Protein AF-A0A972E639-F1 (afdb_monomer_lite)

Sequence (214 aa):
MKKIPILFVFLILVLAALMLASSFRLNFTDAYLAYVPSSKTLQIAAHGKVLSYGTGWIVQQVQPYLYHMRLSTWQGFFWKINTSQKKVFKTTNGQFGTNVGHDTQMNVTLEVIGGSNNVPPTRFLIRFHDAYLIYVIESQSIQIAAQSTVLSYANDWNKAQIYPYLFHIRLATWQGFYWQVNTSRKELVEIRNGTFGAIAGGTHSTLPISVTTQ

pLDDT: mean 92.87, std 12.51, range [48.69, 98.75]

Radius of gyration: 21.52 Å; chains: 1; bounding box: 48×58×59 Å

Secondary structure (DSSP, 8-state):
-----HHHHHHHHHHHTT---SEEEEE-SSEEEEEETTTTEEEEEETTEEEE--TTEEEEEEETTEEEEEETT--SEEEEEETTTTEEEEEES--TTSS-SEEEE-S-EEEEES--SSS--SEEEEEESS-EEEEETTTTEEEEEETTEEEE--TTEEEEEEETTEEEEEETT--SEEEEEETTTTEEEEEESSPTTSS--SEEEE-S-EEEE-

Structure (mmCIF, N/CA/C/O backbone):
data_AF-A0A972E639-F1
#
_entry.id   AF-A0A972E639-F1
#
loop_
_atom_site.group_PDB
_atom_site.id
_atom_site.type_symbol
_atom_site.label_atom_id
_atom_site.label_alt_id
_atom_site.label_comp_id
_atom_site.label_asym_id
_atom_site.label_entity_id
_atom_site.label_seq_id
_atom_site.pdbx_PDB_ins_code
_atom_site.Cartn_x
_atom_site.Cartn_y
_atom_site.Cartn_z
_atom_site.occupancy
_atom_site.B_iso_or_equiv
_atom_site.auth_seq_id
_atom_site.auth_comp_id
_atom_site.auth_asym_id
_atom_site.auth_atom_id
_atom_site.pdbx_PDB_model_num
ATOM 1 N N . MET A 1 1 ? 26.964 -44.452 -33.055 1.00 49.47 1 MET A N 1
ATOM 2 C CA . MET A 1 1 ? 26.945 -43.362 -32.050 1.00 49.47 1 MET A CA 1
ATOM 3 C C . MET A 1 1 ? 26.226 -42.154 -32.647 1.00 49.47 1 MET A C 1
ATOM 5 O O . MET A 1 1 ? 26.726 -41.590 -33.611 1.00 49.47 1 MET A O 1
ATOM 9 N N . LYS A 1 2 ? 25.019 -41.810 -32.165 1.00 50.16 2 LYS A N 1
ATOM 10 C CA . LYS A 1 2 ? 24.231 -40.670 -32.675 1.00 50.16 2 LYS A CA 1
ATOM 11 C C . LYS A 1 2 ? 24.822 -39.363 -32.131 1.00 50.16 2 LYS A C 1
ATOM 13 O O . LYS A 1 2 ? 24.754 -39.119 -30.932 1.00 50.16 2 LYS A O 1
ATOM 18 N N . LYS A 1 3 ? 25.413 -38.542 -33.004 1.00 51.66 3 LYS A N 1
ATOM 19 C CA . LYS A 1 3 ? 25.828 -37.172 -32.675 1.00 51.66 3 LYS A CA 1
ATOM 20 C C . LYS A 1 3 ? 24.559 -36.340 -32.484 1.00 51.66 3 LYS A C 1
ATOM 22 O O . LYS A 1 3 ? 23.869 -36.062 -33.459 1.00 51.66 3 LYS A O 1
ATOM 27 N N . ILE A 1 4 ? 24.228 -35.980 -31.246 1.00 56.50 4 ILE A N 1
ATOM 28 C CA . ILE A 1 4 ? 23.241 -34.924 -30.997 1.00 56.50 4 ILE A CA 1
ATOM 29 C C . ILE A 1 4 ? 23.857 -33.640 -31.573 1.00 56.50 4 ILE A C 1
ATOM 31 O O . ILE A 1 4 ? 24.977 -33.299 -31.185 1.00 56.50 4 ILE A O 1
ATOM 35 N N . PRO A 1 5 ? 23.215 -32.961 -32.539 1.00 62.12 5 PRO A N 1
ATOM 36 C CA . PRO A 1 5 ? 23.787 -31.760 -33.120 1.00 62.12 5 PRO A CA 1
ATOM 37 C C . PRO A 1 5 ? 23.882 -30.691 -32.029 1.00 62.12 5 PRO A C 1
ATOM 39 O O . PRO A 1 5 ? 22.888 -30.359 -31.389 1.00 62.12 5 PRO A O 1
ATOM 42 N N . ILE A 1 6 ? 25.087 -30.155 -31.829 1.00 60.50 6 ILE A N 1
ATOM 43 C CA . ILE A 1 6 ? 25.428 -29.089 -30.865 1.00 60.50 6 ILE A CA 1
ATOM 44 C C . ILE A 1 6 ? 24.442 -27.904 -30.946 1.00 60.50 6 ILE A C 1
ATOM 46 O O . ILE A 1 6 ? 24.138 -27.274 -29.936 1.00 60.50 6 ILE A O 1
ATOM 50 N N . LEU A 1 7 ? 23.858 -27.673 -32.126 1.00 56.28 7 LEU A N 1
ATOM 51 C CA . LEU A 1 7 ? 22.819 -26.674 -32.379 1.00 56.28 7 LEU A CA 1
ATOM 52 C C . LEU A 1 7 ? 21.548 -26.871 -31.526 1.00 56.28 7 LEU A C 1
ATOM 54 O O . LEU A 1 7 ? 20.944 -25.898 -31.088 1.00 56.28 7 LEU A O 1
ATOM 58 N N . PHE A 1 8 ? 21.156 -28.118 -31.254 1.00 56.72 8 PHE A N 1
ATOM 59 C CA . PHE A 1 8 ? 19.943 -28.442 -30.497 1.00 56.72 8 PHE A CA 1
ATOM 60 C C . PHE A 1 8 ? 20.115 -28.156 -28.998 1.00 56.72 8 PHE A C 1
ATOM 62 O O . PHE A 1 8 ? 19.196 -27.675 -28.344 1.00 56.72 8 PHE A O 1
ATOM 69 N N . VAL A 1 9 ? 21.320 -28.379 -28.461 1.00 58.03 9 VAL A N 1
ATOM 70 C CA . VAL A 1 9 ? 21.655 -28.067 -27.061 1.00 58.03 9 VAL A CA 1
ATOM 71 C C . VAL A 1 9 ? 21.741 -26.552 -26.847 1.00 58.03 9 VAL A C 1
ATOM 73 O O . VAL A 1 9 ? 21.246 -26.052 -25.840 1.00 58.03 9 VAL A O 1
ATOM 76 N N . PHE A 1 10 ? 22.290 -25.809 -27.816 1.00 56.91 10 PHE A N 1
ATOM 77 C CA . PHE A 1 10 ? 22.328 -24.343 -27.772 1.00 56.91 10 PHE A CA 1
ATOM 78 C C . PHE A 1 10 ? 20.923 -23.728 -27.837 1.00 56.91 10 PHE A C 1
ATOM 80 O O . PHE A 1 10 ? 20.615 -22.824 -27.067 1.00 56.91 10 PHE A O 1
ATOM 87 N N . LEU A 1 11 ? 20.043 -24.257 -28.694 1.00 53.53 11 LEU A N 1
ATOM 88 C CA . LEU A 1 11 ? 18.655 -23.803 -28.797 1.00 53.53 11 LEU A CA 1
ATOM 89 C C . LEU A 1 11 ? 17.866 -24.060 -27.502 1.00 53.53 11 LEU A C 1
ATOM 91 O O . LEU A 1 11 ? 17.102 -23.198 -27.084 1.00 53.53 11 LEU A O 1
ATOM 95 N N . ILE A 1 12 ? 18.087 -25.198 -26.832 1.00 56.03 12 ILE A N 1
ATOM 96 C CA . ILE A 1 12 ? 17.454 -25.513 -25.539 1.00 56.03 12 ILE A CA 1
ATOM 97 C C . ILE A 1 12 ? 18.004 -24.629 -24.410 1.00 56.03 12 ILE A C 1
ATOM 99 O O . ILE A 1 12 ? 17.226 -24.181 -23.576 1.00 56.03 12 ILE A O 1
ATOM 103 N N . LEU A 1 13 ? 19.306 -24.319 -24.388 1.00 51.19 13 LEU A N 1
ATOM 104 C CA . LEU A 1 13 ? 19.894 -23.367 -23.431 1.00 51.19 13 LEU A CA 1
ATOM 105 C C . LEU A 1 13 ? 19.370 -21.940 -23.640 1.00 51.19 13 LEU A C 1
ATOM 107 O O . LEU A 1 13 ? 19.094 -21.246 -22.665 1.00 51.19 13 LEU A O 1
ATOM 111 N N . VAL A 1 14 ? 19.170 -21.526 -24.893 1.00 52.53 14 VAL A N 1
ATOM 112 C CA . VAL A 1 14 ? 18.531 -20.247 -25.233 1.00 52.53 14 VAL A CA 1
ATOM 113 C C . VAL A 1 14 ? 17.052 -20.256 -24.834 1.00 52.53 14 VAL A C 1
ATOM 115 O O . VAL A 1 14 ? 16.608 -19.300 -24.211 1.00 52.53 14 VAL A O 1
ATOM 118 N N . LEU A 1 15 ? 16.303 -21.336 -25.094 1.00 48.69 15 LEU A N 1
ATOM 119 C CA . LEU A 1 15 ? 14.902 -21.466 -24.665 1.00 48.69 15 LEU A CA 1
ATOM 120 C C . LEU A 1 15 ? 14.750 -21.502 -23.137 1.00 48.69 15 LEU A C 1
ATOM 122 O O . LEU A 1 15 ? 13.835 -20.884 -22.603 1.00 48.69 15 LEU A O 1
ATOM 126 N N . ALA A 1 16 ? 15.643 -22.189 -22.423 1.00 49.97 16 ALA A N 1
ATOM 127 C CA . ALA A 1 16 ? 15.648 -22.237 -20.961 1.00 49.97 16 ALA A CA 1
ATOM 128 C C . ALA A 1 16 ? 16.042 -20.882 -20.345 1.00 49.97 16 ALA A C 1
ATOM 130 O O . ALA A 1 16 ? 15.514 -20.506 -19.301 1.00 49.97 16 ALA A O 1
ATOM 131 N N . ALA A 1 17 ? 16.904 -20.113 -21.021 1.00 49.81 17 ALA A N 1
ATOM 132 C CA . ALA A 1 17 ? 17.205 -18.722 -20.676 1.00 49.81 17 ALA A CA 1
ATOM 133 C C . ALA A 1 17 ? 16.063 -17.740 -21.024 1.00 49.81 17 ALA A C 1
ATOM 135 O O . ALA A 1 17 ? 16.090 -16.591 -20.587 1.00 49.81 17 ALA A O 1
ATOM 136 N N . LEU A 1 18 ? 15.057 -18.189 -21.783 1.00 50.78 18 LEU A N 1
ATOM 137 C CA . LEU A 1 18 ? 13.880 -17.430 -22.223 1.00 50.78 18 LEU A CA 1
ATOM 138 C C . LEU A 1 18 ? 12.608 -17.760 -21.428 1.00 50.78 18 LEU A C 1
ATOM 140 O O . LEU A 1 18 ? 11.513 -17.382 -21.844 1.00 50.78 18 LEU A O 1
ATOM 144 N N . MET A 1 19 ? 12.731 -18.409 -20.267 1.00 58.62 19 MET A N 1
ATOM 145 C CA . MET A 1 19 ? 11.667 -18.406 -19.259 1.00 58.62 19 MET A CA 1
ATOM 146 C C . MET A 1 19 ? 11.504 -16.968 -18.743 1.00 58.62 19 MET A C 1
ATOM 148 O O . MET A 1 19 ? 12.141 -16.552 -17.774 1.00 58.62 19 MET A O 1
ATOM 152 N N . LEU A 1 20 ? 10.701 -16.173 -19.450 1.00 72.81 20 LEU A N 1
ATOM 153 C CA . LEU A 1 20 ? 10.302 -14.847 -19.003 1.00 72.81 20 LEU A CA 1
ATOM 154 C C . LEU A 1 20 ? 9.477 -15.008 -17.729 1.00 72.81 20 LEU A C 1
ATOM 156 O O . LEU A 1 20 ? 8.595 -15.862 -17.662 1.00 72.81 20 LEU A O 1
ATOM 160 N N . ALA A 1 21 ? 9.775 -14.188 -16.723 1.00 85.50 21 ALA A N 1
ATOM 161 C CA . ALA A 1 21 ? 8.971 -14.148 -15.513 1.00 85.50 21 ALA A CA 1
ATOM 162 C C . ALA A 1 21 ? 7.501 -13.889 -15.884 1.00 85.50 21 ALA A C 1
ATOM 164 O O . ALA A 1 21 ? 7.208 -13.059 -16.745 1.00 85.50 21 ALA A O 1
ATOM 165 N N . SER A 1 22 ? 6.581 -14.581 -15.222 1.00 93.38 22 SER A N 1
ATOM 166 C CA . SER A 1 22 ? 5.138 -14.338 -15.335 1.00 93.38 22 SER A CA 1
ATOM 167 C C . SER A 1 22 ? 4.710 -13.143 -14.474 1.00 93.38 22 SER A C 1
ATOM 169 O O . SER A 1 22 ? 3.740 -12.438 -14.766 1.00 93.38 22 SER A O 1
ATOM 171 N N . SER A 1 23 ? 5.470 -12.884 -13.408 1.00 96.69 23 SER A N 1
ATOM 172 C CA . SER A 1 23 ? 5.291 -11.749 -12.512 1.00 96.69 23 SER A CA 1
ATOM 173 C C . SER A 1 23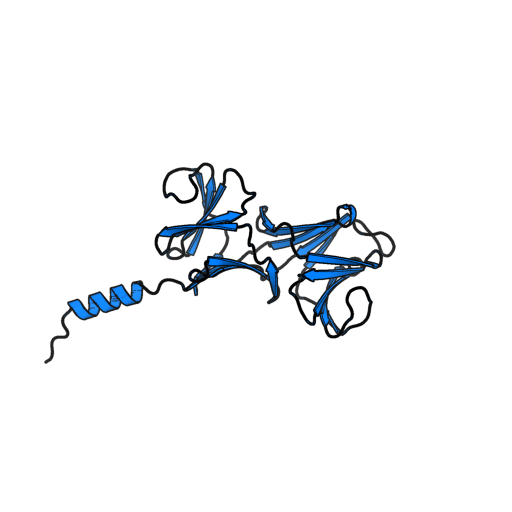 ? 6.590 -11.390 -11.790 1.00 96.69 23 SER A C 1
ATOM 175 O O . SER A 1 23 ? 7.541 -12.174 -11.727 1.00 96.69 23 SER A O 1
ATOM 177 N N . PHE A 1 24 ? 6.623 -10.201 -11.193 1.00 97.88 24 PHE A N 1
ATOM 178 C CA . PHE A 1 24 ? 7.644 -9.839 -10.215 1.00 97.88 24 PHE A CA 1
ATOM 179 C C . PHE A 1 24 ? 7.023 -9.223 -8.963 1.00 97.88 24 PHE A C 1
ATOM 181 O O . PHE A 1 24 ? 5.962 -8.597 -9.022 1.00 97.88 24 PHE A O 1
ATOM 188 N N . ARG A 1 25 ? 7.705 -9.371 -7.823 1.00 98.19 25 ARG A N 1
ATOM 189 C CA . ARG A 1 25 ? 7.345 -8.734 -6.552 1.00 98.19 25 ARG A CA 1
ATOM 190 C C . ARG A 1 25 ? 8.467 -7.844 -6.048 1.00 98.19 25 ARG A C 1
ATOM 192 O O . ARG A 1 25 ? 9.629 -8.245 -6.079 1.00 98.19 25 ARG A O 1
ATOM 199 N N . LEU A 1 26 ? 8.085 -6.678 -5.544 1.00 98.50 26 LEU A N 1
ATOM 200 C CA . LEU A 1 26 ? 8.916 -5.764 -4.773 1.00 98.50 26 LEU A CA 1
ATOM 201 C C . LEU A 1 26 ? 8.572 -5.973 -3.298 1.00 98.50 26 LEU A C 1
ATOM 203 O O . LEU A 1 26 ? 7.466 -5.636 -2.877 1.00 98.50 26 LEU A O 1
ATOM 207 N N . ASN A 1 27 ? 9.487 -6.569 -2.539 1.00 98.12 27 ASN A N 1
ATOM 208 C CA . ASN A 1 27 ? 9.275 -6.872 -1.125 1.00 98.12 27 ASN A CA 1
ATOM 209 C C . ASN A 1 27 ? 9.753 -5.695 -0.271 1.00 98.12 27 ASN A C 1
ATOM 211 O O . ASN A 1 27 ? 10.936 -5.347 -0.302 1.00 98.12 27 ASN A O 1
ATOM 215 N N . PHE A 1 28 ? 8.836 -5.082 0.475 1.00 97.50 28 PHE A N 1
ATOM 216 C CA . PHE A 1 28 ? 9.118 -3.900 1.281 1.00 97.50 28 PHE A CA 1
ATOM 217 C C . PHE A 1 28 ? 9.478 -4.300 2.711 1.00 97.50 28 PHE A C 1
ATOM 219 O O . PHE A 1 28 ? 8.763 -5.075 3.342 1.00 97.50 28 PHE A O 1
ATOM 226 N N . THR A 1 29 ? 10.565 -3.739 3.237 1.00 93.06 29 THR A N 1
ATOM 227 C CA . THR A 1 29 ? 10.985 -3.958 4.632 1.00 93.06 29 THR A CA 1
ATOM 228 C C . THR A 1 29 ? 10.375 -2.940 5.594 1.00 93.06 29 THR A C 1
ATOM 230 O O . THR A 1 29 ? 10.221 -3.232 6.777 1.00 93.06 29 THR A O 1
ATOM 233 N N . ASP A 1 30 ? 9.989 -1.768 5.083 1.00 91.44 30 ASP A N 1
ATOM 234 C CA . ASP A 1 30 ? 9.223 -0.754 5.804 1.00 91.44 30 ASP A CA 1
ATOM 235 C C . ASP A 1 30 ? 8.038 -0.303 4.948 1.00 91.44 30 ASP A C 1
ATOM 237 O O . ASP A 1 30 ? 8.182 0.520 4.037 1.00 91.44 30 ASP A O 1
ATOM 241 N N . ALA A 1 31 ? 6.867 -0.868 5.237 1.00 98.00 31 ALA A N 1
ATOM 242 C CA . ALA A 1 31 ? 5.603 -0.471 4.642 1.00 98.00 31 ALA A CA 1
ATOM 243 C C . ALA A 1 31 ? 4.534 -0.312 5.716 1.00 98.00 31 ALA A C 1
ATOM 245 O O . ALA A 1 31 ? 4.458 -1.083 6.678 1.00 98.00 31 ALA A O 1
ATOM 246 N N . TYR A 1 32 ? 3.669 0.674 5.531 1.00 98.56 32 TYR A N 1
ATOM 247 C CA . TYR A 1 32 ? 2.613 0.962 6.482 1.00 98.56 32 TYR A CA 1
ATOM 248 C C . TYR A 1 32 ? 1.366 1.529 5.818 1.00 98.56 32 TYR A C 1
ATOM 250 O O . TYR A 1 32 ? 1.420 2.195 4.782 1.00 98.56 32 TYR A O 1
ATOM 258 N N . LEU A 1 33 ? 0.230 1.283 6.465 1.00 98.62 33 LEU A N 1
ATOM 259 C CA . LEU A 1 33 ? -1.020 1.985 6.220 1.00 98.62 33 LEU A CA 1
ATOM 260 C C . LEU A 1 33 ? -1.164 3.067 7.286 1.00 98.62 33 LEU A C 1
ATOM 262 O O . LEU A 1 33 ? -1.253 2.756 8.471 1.00 98.62 33 LEU A O 1
ATOM 266 N N . ALA A 1 34 ? -1.195 4.328 6.874 1.00 98.56 34 ALA A N 1
ATOM 267 C CA . ALA A 1 34 ? -1.440 5.467 7.747 1.00 98.56 34 ALA A CA 1
ATOM 268 C C . ALA A 1 34 ? -2.887 5.945 7.604 1.00 98.56 34 ALA A C 1
ATOM 270 O O . ALA A 1 34 ? -3.393 6.064 6.487 1.00 98.56 34 ALA A O 1
ATOM 271 N N . TYR A 1 35 ? -3.530 6.266 8.726 1.00 98.75 35 TYR A N 1
ATOM 272 C CA . TYR A 1 35 ? -4.852 6.885 8.748 1.00 98.75 35 TYR A CA 1
ATOM 273 C C . TYR A 1 35 ? -4.890 8.086 9.695 1.00 98.75 35 TYR A C 1
ATOM 275 O O . TYR A 1 35 ? -4.404 8.017 10.827 1.00 98.75 35 TYR A O 1
ATOM 283 N N . VAL A 1 36 ? -5.478 9.184 9.220 1.00 98.50 36 VAL A N 1
ATOM 284 C CA . VAL A 1 36 ? -5.685 10.434 9.964 1.00 98.50 36 VAL A CA 1
ATOM 285 C C . VAL A 1 36 ? -7.193 10.633 10.150 1.00 98.50 36 VAL A C 1
ATOM 287 O O . VAL A 1 36 ? -7.872 10.992 9.184 1.00 98.50 36 VAL A O 1
ATOM 290 N N . PRO A 1 37 ? -7.751 10.400 11.356 1.00 97.88 37 PRO A N 1
ATOM 291 C CA . PRO A 1 37 ? -9.198 10.442 11.568 1.00 97.88 37 PRO A CA 1
ATOM 292 C C . PRO A 1 37 ? -9.861 11.784 11.238 1.00 97.88 37 PRO A C 1
ATOM 294 O O . PRO A 1 37 ? -10.945 11.786 10.660 1.00 97.88 37 PRO A O 1
ATOM 297 N N . SER A 1 38 ? -9.214 12.912 11.553 1.00 96.94 38 SER A N 1
ATOM 298 C CA . SER A 1 38 ? -9.789 14.253 11.358 1.00 96.94 38 SER A CA 1
ATOM 299 C C . SER A 1 38 ? -10.045 14.593 9.889 1.00 96.94 38 SER A C 1
ATOM 301 O O . SER A 1 38 ? -11.076 15.177 9.565 1.00 96.94 38 SER A O 1
ATOM 303 N N . SER A 1 39 ? -9.139 14.197 8.993 1.00 97.56 39 SER A N 1
ATOM 304 C CA . SER A 1 39 ? -9.251 14.431 7.549 1.00 97.56 39 SER A CA 1
ATOM 305 C C . SER A 1 39 ? -9.771 13.218 6.776 1.00 97.56 39 SER A C 1
ATOM 307 O O . SER A 1 39 ? -9.915 13.286 5.557 1.00 97.56 39 SER A O 1
ATOM 309 N N . LYS A 1 40 ? -10.015 12.091 7.464 1.00 97.38 40 LYS A N 1
ATOM 310 C CA . LYS A 1 40 ? -10.348 10.784 6.871 1.00 97.38 40 LYS A CA 1
ATOM 311 C C . LYS A 1 40 ? -9.365 10.358 5.774 1.00 97.38 40 LYS A C 1
ATOM 313 O O . LYS A 1 40 ? -9.731 9.675 4.821 1.00 97.38 40 LYS A O 1
ATOM 318 N N . THR A 1 41 ? -8.107 10.772 5.896 1.00 97.81 41 THR A N 1
ATOM 319 C CA . THR A 1 41 ? -7.072 10.477 4.904 1.00 97.81 41 THR A CA 1
ATOM 320 C C . THR A 1 41 ? -6.432 9.134 5.210 1.00 97.81 41 THR A C 1
ATOM 322 O O . THR A 1 41 ? -5.952 8.922 6.324 1.00 97.81 41 THR A O 1
ATOM 325 N N . LEU A 1 42 ? -6.392 8.254 4.209 1.00 98.38 42 LEU A N 1
ATOM 326 C CA . LEU A 1 42 ? -5.709 6.966 4.256 1.00 98.38 42 LEU A CA 1
ATOM 327 C C . LEU A 1 42 ? -4.607 6.932 3.202 1.00 98.38 42 LEU A C 1
ATOM 329 O O . LEU A 1 42 ? -4.820 7.342 2.065 1.00 98.38 42 LEU A O 1
ATOM 333 N N . GLN A 1 43 ? -3.434 6.429 3.566 1.00 98.50 43 GLN A N 1
ATOM 334 C CA . GLN A 1 43 ? -2.340 6.212 2.625 1.00 98.50 43 GLN A CA 1
ATOM 335 C C . GLN A 1 43 ? -1.655 4.885 2.916 1.00 98.50 43 GLN A C 1
ATOM 337 O O . GLN A 1 43 ? -1.476 4.514 4.074 1.00 98.50 43 GLN A O 1
ATOM 342 N N . ILE A 1 44 ? -1.240 4.196 1.859 1.00 98.62 44 ILE A N 1
ATOM 343 C CA . ILE A 1 44 ? -0.306 3.077 1.944 1.00 98.62 44 ILE A CA 1
ATOM 344 C C . ILE A 1 44 ? 1.024 3.592 1.419 1.00 98.62 44 ILE A C 1
ATOM 346 O O . ILE A 1 44 ? 1.090 4.113 0.303 1.00 98.62 44 ILE A O 1
ATOM 350 N N . ALA A 1 45 ? 2.071 3.465 2.221 1.00 98.38 45 ALA A N 1
ATOM 351 C CA . ALA A 1 45 ? 3.392 3.971 1.899 1.00 98.38 45 ALA A CA 1
ATOM 352 C C . ALA A 1 45 ? 4.467 2.927 2.198 1.00 98.38 45 ALA A C 1
ATOM 354 O O . ALA A 1 45 ? 4.292 2.079 3.072 1.00 98.38 45 ALA A O 1
ATOM 355 N N . ALA A 1 46 ? 5.577 3.009 1.472 1.00 97.56 46 ALA A N 1
ATOM 356 C CA . ALA A 1 46 ? 6.787 2.246 1.746 1.00 97.56 46 ALA A CA 1
ATOM 357 C C . ALA A 1 46 ? 8.019 3.057 1.340 1.00 97.56 46 ALA A C 1
ATOM 359 O O . ALA A 1 46 ? 7.967 3.808 0.364 1.00 97.56 46 ALA A O 1
ATOM 360 N N . HIS A 1 47 ? 9.118 2.926 2.090 1.00 92.62 47 HIS A N 1
ATOM 361 C CA . HIS A 1 47 ? 10.383 3.632 1.816 1.00 92.62 47 HIS A CA 1
ATOM 362 C C . HIS A 1 47 ? 10.206 5.145 1.557 1.00 92.62 47 HIS A C 1
ATOM 364 O O . HIS A 1 47 ? 10.777 5.720 0.629 1.00 92.62 47 HIS A O 1
ATOM 370 N N . GLY A 1 48 ? 9.355 5.800 2.354 1.00 93.50 48 GLY A N 1
ATOM 371 C CA . GLY A 1 48 ? 9.081 7.237 2.238 1.00 93.50 48 GLY A CA 1
ATOM 372 C C . GLY A 1 48 ? 8.292 7.657 0.989 1.00 93.50 48 GLY A C 1
ATOM 373 O O . GLY A 1 48 ? 8.197 8.853 0.714 1.00 93.50 48 GLY A O 1
ATOM 374 N N . LYS A 1 49 ? 7.722 6.715 0.226 1.00 96.31 49 LYS A N 1
ATOM 375 C CA . LYS A 1 49 ? 6.857 6.991 -0.929 1.00 96.31 49 LYS A CA 1
ATOM 376 C C . LYS A 1 49 ? 5.434 6.528 -0.664 1.00 96.31 49 LYS A C 1
ATOM 378 O O . LYS A 1 49 ? 5.220 5.428 -0.163 1.00 96.31 49 LYS A O 1
ATOM 383 N N . VAL A 1 50 ? 4.457 7.335 -1.072 1.00 97.94 50 VAL A N 1
ATOM 384 C CA . VAL A 1 50 ? 3.057 6.899 -1.134 1.00 97.94 50 VAL A CA 1
ATOM 385 C C . VAL A 1 50 ? 2.890 5.971 -2.333 1.00 97.94 50 VAL A C 1
ATOM 387 O O . VAL A 1 50 ? 3.225 6.350 -3.454 1.00 97.94 50 VAL A O 1
ATOM 390 N N . LEU A 1 51 ? 2.372 4.770 -2.082 1.00 98.38 51 LEU A N 1
ATOM 391 C CA . LEU A 1 51 ? 2.075 3.748 -3.087 1.00 98.38 51 LEU A CA 1
ATOM 392 C C . LEU A 1 51 ? 0.586 3.717 -3.469 1.00 98.38 51 LEU A C 1
ATOM 394 O O . LEU A 1 51 ? 0.233 3.242 -4.546 1.00 98.38 51 LEU A O 1
ATOM 398 N N . SER A 1 52 ? -0.290 4.184 -2.575 1.00 98.44 52 SER A N 1
ATOM 399 C CA . SER A 1 52 ? -1.733 4.319 -2.799 1.00 98.44 52 SER A CA 1
ATOM 400 C C . SER A 1 52 ? -2.331 5.347 -1.835 1.00 98.44 52 SER A C 1
ATOM 402 O O . SER A 1 52 ? -1.940 5.410 -0.668 1.00 98.44 52 SER A O 1
ATOM 404 N N . TYR A 1 53 ? -3.319 6.110 -2.307 1.00 97.88 53 TYR A N 1
ATOM 405 C CA . TYR A 1 53 ? -4.101 7.063 -1.504 1.00 97.88 53 TYR A CA 1
ATOM 406 C C . TYR A 1 53 ? -5.376 6.450 -0.905 1.00 97.88 53 TYR A C 1
ATOM 408 O O . TYR A 1 53 ? -6.312 7.162 -0.551 1.00 97.88 53 TYR A O 1
ATOM 416 N N . GLY A 1 54 ? -5.439 5.119 -0.810 1.00 96.69 54 GLY A N 1
ATOM 417 C CA . GLY A 1 54 ? -6.505 4.445 -0.074 1.00 96.69 54 GLY A CA 1
ATOM 418 C C . GLY A 1 54 ? -7.860 4.399 -0.780 1.00 96.69 54 GLY A C 1
ATOM 419 O O . GLY A 1 54 ? -8.866 4.121 -0.131 1.00 96.69 54 GLY A O 1
ATOM 420 N N . THR A 1 55 ? -7.914 4.638 -2.093 1.00 96.38 55 THR A N 1
ATOM 421 C CA . THR A 1 55 ? -9.149 4.516 -2.880 1.00 96.38 55 THR A CA 1
ATOM 422 C C . THR A 1 55 ? -9.815 3.157 -2.650 1.00 96.38 55 THR A C 1
ATOM 424 O O . THR A 1 55 ? -9.174 2.112 -2.751 1.00 96.38 55 THR A O 1
ATOM 427 N N . GLY A 1 56 ? -11.114 3.175 -2.342 1.00 97.19 56 GLY A N 1
ATOM 428 C CA . GLY A 1 56 ? -11.912 1.976 -2.069 1.00 97.19 56 GLY A CA 1
ATOM 429 C C . GLY A 1 56 ? -11.897 1.507 -0.612 1.00 97.19 56 GLY A C 1
ATOM 430 O O . GLY A 1 56 ? -12.661 0.605 -0.271 1.00 97.19 56 GLY A O 1
ATOM 431 N N . TRP A 1 57 ? -11.083 2.098 0.266 1.00 98.50 57 TRP A N 1
ATOM 432 C CA . TRP A 1 57 ? -11.166 1.813 1.697 1.00 98.50 57 TRP A CA 1
ATOM 433 C C . TRP A 1 57 ? -12.407 2.443 2.322 1.00 98.50 57 TRP A C 1
ATOM 435 O O . TRP A 1 57 ? -12.754 3.595 2.070 1.00 98.50 57 TRP A O 1
ATOM 445 N N . ILE A 1 58 ? -13.049 1.677 3.195 1.00 98.50 58 ILE A N 1
ATOM 446 C CA . ILE A 1 58 ? -14.162 2.098 4.034 1.00 98.50 58 ILE A CA 1
ATOM 447 C C . ILE A 1 58 ? -13.669 2.041 5.475 1.00 98.50 58 ILE A C 1
ATOM 449 O O . ILE A 1 58 ? -13.202 0.996 5.937 1.00 98.50 58 ILE A O 1
ATOM 453 N N . VAL A 1 59 ? -13.783 3.163 6.182 1.00 98.50 59 VAL A N 1
ATOM 454 C CA . VAL A 1 59 ? -13.381 3.296 7.584 1.00 98.50 59 VAL A CA 1
ATOM 455 C C . VAL A 1 59 ? -14.570 3.776 8.398 1.00 98.50 59 VAL A C 1
ATOM 457 O O . VAL A 1 59 ? -15.202 4.772 8.053 1.00 98.50 59 VAL A O 1
ATOM 460 N N . GLN A 1 60 ? -14.855 3.083 9.494 1.00 98.31 60 GLN A N 1
ATOM 461 C CA . GLN A 1 60 ? -15.871 3.476 10.457 1.00 98.31 60 GLN A CA 1
ATOM 462 C C . GLN A 1 60 ? -15.268 3.520 11.851 1.00 98.31 60 GLN A C 1
ATOM 464 O O . GLN A 1 60 ? -14.703 2.542 12.335 1.00 98.31 60 GLN A O 1
ATOM 469 N N . GLN A 1 61 ? -15.418 4.661 12.509 1.00 98.00 61 GLN A N 1
ATOM 470 C CA . GLN A 1 61 ? -15.108 4.788 13.920 1.00 98.00 61 GLN A CA 1
ATOM 471 C C . GLN A 1 61 ? -16.288 4.248 14.734 1.00 98.00 61 GLN A C 1
ATOM 473 O O . GLN A 1 61 ? -17.401 4.754 14.614 1.00 98.00 61 GLN A O 1
ATOM 478 N N . VAL A 1 62 ? -16.052 3.202 15.525 1.00 97.75 62 VAL A N 1
ATOM 479 C CA . VAL A 1 62 ? -17.072 2.557 16.372 1.00 97.75 62 VAL A CA 1
ATOM 480 C C . VAL A 1 62 ? -17.051 3.150 17.780 1.00 97.75 62 VAL A C 1
ATOM 482 O O . VAL A 1 62 ? -18.094 3.359 18.388 1.00 97.75 62 VAL A O 1
ATOM 485 N N . GLN A 1 63 ? -15.856 3.454 18.289 1.00 96.94 63 GLN A N 1
ATOM 486 C CA . GLN A 1 63 ? -15.608 4.169 19.546 1.00 96.94 63 GLN A CA 1
ATOM 487 C C . GLN A 1 63 ? -14.382 5.082 19.360 1.00 96.94 63 GLN A C 1
ATOM 489 O O . GLN A 1 63 ? -13.653 4.900 18.380 1.00 96.94 63 GLN A O 1
ATOM 494 N N . PRO A 1 64 ? -14.086 6.035 20.269 1.00 97.31 64 PRO A N 1
ATOM 495 C CA . PRO A 1 64 ? -12.935 6.934 20.128 1.00 97.31 64 PRO A CA 1
ATOM 496 C C . PRO A 1 64 ? -11.617 6.227 19.768 1.00 97.31 64 PRO A C 1
ATOM 498 O O . PRO A 1 64 ? -10.894 6.679 18.880 1.00 97.31 64 PRO A O 1
ATOM 501 N N . TYR A 1 65 ? -11.368 5.066 20.375 1.00 97.25 65 TYR A N 1
ATOM 502 C CA . TYR A 1 65 ? -10.170 4.247 20.186 1.00 97.25 65 TYR A CA 1
ATOM 503 C C . TYR A 1 65 ? -10.360 3.027 19.266 1.00 97.25 65 TYR A C 1
ATOM 505 O O . TYR A 1 65 ? -9.436 2.226 19.125 1.00 97.25 65 TYR A O 1
ATOM 513 N N . LEU A 1 66 ? -11.548 2.832 18.681 1.00 98.12 66 LEU A N 1
ATOM 514 C CA . LEU A 1 66 ? -11.895 1.614 17.946 1.00 98.12 66 LEU A CA 1
ATOM 515 C C . LEU A 1 66 ? -12.371 1.932 16.530 1.00 98.12 66 LEU A C 1
ATOM 517 O O . LEU A 1 66 ? -13.409 2.569 16.337 1.00 98.12 66 LEU A O 1
ATOM 521 N N . TYR A 1 67 ? -11.630 1.435 15.545 1.00 98.69 67 TYR A N 1
ATOM 522 C CA . TYR A 1 67 ? -11.890 1.656 14.126 1.00 98.69 67 TYR A CA 1
ATOM 523 C C . TYR A 1 67 ? -12.091 0.331 13.418 1.00 98.69 67 TYR A C 1
ATOM 525 O O . TYR A 1 67 ? -11.348 -0.622 13.633 1.00 98.69 67 TYR A O 1
ATOM 533 N N . HIS A 1 68 ? -13.088 0.276 12.550 1.00 98.75 68 HIS A N 1
ATOM 534 C CA . HIS A 1 68 ? -13.293 -0.820 11.623 1.00 98.75 68 HIS A CA 1
ATOM 535 C C . HIS A 1 68 ? -12.874 -0.342 10.238 1.00 98.75 68 HIS A C 1
ATOM 537 O O . HIS A 1 68 ? -13.280 0.733 9.797 1.00 98.75 68 HIS A O 1
ATOM 543 N N . MET A 1 69 ? -12.043 -1.122 9.556 1.00 98.69 69 MET A N 1
ATOM 544 C CA . MET A 1 69 ? -11.487 -0.780 8.251 1.00 98.69 69 MET A CA 1
ATOM 545 C C . MET A 1 69 ? -11.603 -1.973 7.310 1.00 98.69 69 MET A C 1
ATOM 547 O O . MET A 1 69 ? -11.300 -3.102 7.691 1.00 98.69 69 MET A O 1
ATOM 551 N N . ARG A 1 70 ? -12.031 -1.741 6.072 1.00 98.44 70 ARG A N 1
ATOM 552 C CA . ARG A 1 70 ? -11.996 -2.760 5.017 1.00 98.44 70 ARG A CA 1
ATOM 553 C C . ARG A 1 70 ? -11.844 -2.121 3.653 1.00 98.44 70 ARG A C 1
ATOM 555 O O . ARG A 1 70 ? -12.330 -1.013 3.438 1.00 98.44 70 ARG A O 1
ATOM 562 N N . LEU A 1 71 ? -11.255 -2.849 2.717 1.00 98.06 71 LEU A N 1
ATOM 563 C CA . LEU A 1 71 ? -11.403 -2.526 1.306 1.00 98.06 71 LEU A CA 1
ATOM 564 C C . LEU A 1 71 ? -12.821 -2.908 0.852 1.00 98.06 71 LEU A C 1
ATOM 566 O O . LEU A 1 71 ? -13.350 -3.932 1.283 1.00 98.06 71 LEU A O 1
ATOM 570 N N . SER A 1 72 ? -13.446 -2.111 -0.015 1.00 97.50 72 SER A N 1
ATOM 571 C CA . SER A 1 72 ? -14.820 -2.342 -0.497 1.00 97.50 72 SER A CA 1
ATOM 572 C C . SER A 1 72 ? -15.010 -3.694 -1.192 1.00 97.50 72 SER A C 1
ATOM 574 O O . SER A 1 72 ? -16.105 -4.246 -1.181 1.00 97.50 72 SER A O 1
ATOM 576 N N . THR A 1 73 ? -13.939 -4.247 -1.760 1.00 96.75 73 THR A N 1
ATOM 577 C CA . THR A 1 73 ? -13.927 -5.561 -2.414 1.00 96.75 73 THR A CA 1
ATOM 578 C C . THR A 1 73 ? -13.758 -6.729 -1.443 1.00 96.75 73 THR A C 1
ATOM 580 O O . THR A 1 73 ? -13.874 -7.878 -1.860 1.00 96.75 73 THR A O 1
ATOM 583 N N . TRP A 1 74 ? -13.397 -6.486 -0.179 1.00 97.31 74 TRP A N 1
ATOM 584 C CA . TRP A 1 74 ? -13.243 -7.567 0.794 1.00 97.31 74 TRP A CA 1
ATOM 585 C C . TRP A 1 74 ? -14.606 -8.121 1.200 1.00 97.31 74 TRP A C 1
ATOM 587 O O . TRP A 1 74 ? -15.543 -7.375 1.489 1.00 97.31 74 TRP A O 1
ATOM 597 N N . GLN A 1 75 ? -14.690 -9.447 1.277 1.00 94.69 75 GLN A N 1
ATOM 598 C CA . GLN A 1 75 ? -15.891 -10.169 1.683 1.00 94.69 75 GLN A CA 1
ATOM 599 C C . GLN A 1 75 ? -15.594 -11.042 2.904 1.00 94.69 75 GLN A C 1
ATOM 601 O O . GLN A 1 75 ? -14.496 -11.573 3.048 1.00 94.69 75 GLN A O 1
ATOM 606 N N . GLY A 1 76 ? -16.572 -11.171 3.803 1.00 95.94 76 GLY A N 1
ATOM 607 C CA . GLY A 1 76 ? -16.496 -12.065 4.965 1.00 95.94 76 GLY A CA 1
ATOM 608 C C . GLY A 1 76 ? -15.599 -11.609 6.124 1.00 95.94 76 GLY A C 1
ATOM 609 O O . GLY A 1 76 ? -15.596 -12.261 7.168 1.00 95.94 76 GLY A O 1
ATOM 610 N N . PHE A 1 77 ? -14.860 -10.500 5.994 1.00 98.25 77 PHE A N 1
ATOM 611 C CA . PHE A 1 77 ? -14.044 -9.959 7.085 1.00 98.25 77 PHE A CA 1
ATOM 612 C C . PHE A 1 77 ? -13.836 -8.440 7.000 1.00 98.25 77 PHE A C 1
ATOM 614 O O . PHE A 1 77 ? -14.074 -7.805 5.971 1.00 98.25 77 PHE A O 1
ATOM 621 N N . PHE A 1 78 ? -13.357 -7.862 8.100 1.00 98.69 78 PHE A N 1
ATOM 622 C CA . PHE A 1 78 ? -12.793 -6.514 8.170 1.00 98.69 78 PHE A CA 1
ATOM 623 C C . PHE A 1 78 ? -11.667 -6.481 9.205 1.00 98.69 78 PHE A C 1
ATOM 625 O O . PHE A 1 78 ? -11.482 -7.426 9.971 1.00 98.69 78 PHE A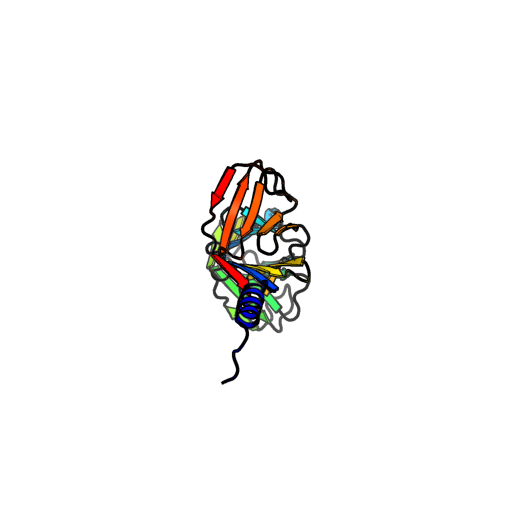 O 1
ATOM 632 N N . TRP A 1 79 ? -10.895 -5.403 9.227 1.00 98.62 79 TRP A N 1
ATOM 633 C CA . TRP A 1 79 ? -9.908 -5.166 10.269 1.00 98.62 79 TRP A CA 1
ATOM 634 C C . TRP A 1 79 ? -10.497 -4.308 11.378 1.00 98.62 79 TRP A C 1
ATOM 636 O O . TRP A 1 79 ? -11.097 -3.267 11.115 1.00 98.62 79 TRP A O 1
ATOM 646 N N . LYS A 1 80 ? -10.301 -4.740 12.619 1.00 98.69 80 LYS A N 1
ATOM 647 C CA . LYS A 1 80 ? -10.631 -4.006 13.835 1.00 98.69 80 LYS A CA 1
ATOM 648 C C . LYS A 1 80 ? -9.337 -3.475 14.441 1.00 98.69 80 LYS A C 1
ATOM 650 O O . LYS A 1 80 ? -8.456 -4.240 14.822 1.0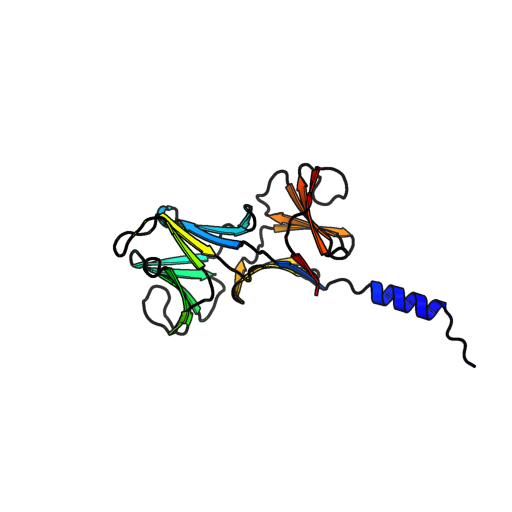0 98.69 80 LYS A O 1
ATOM 655 N N . ILE A 1 81 ? -9.214 -2.158 14.504 1.00 98.69 81 ILE A N 1
ATOM 656 C CA . ILE A 1 81 ? -8.037 -1.440 14.982 1.00 98.69 81 ILE A CA 1
ATOM 657 C C . ILE A 1 81 ? -8.392 -0.860 16.346 1.00 98.69 81 ILE A C 1
ATOM 659 O O . ILE A 1 81 ? -9.224 0.043 16.439 1.00 98.69 81 ILE A O 1
ATOM 663 N N . ASN A 1 82 ? -7.753 -1.369 17.397 1.00 98.19 82 ASN A N 1
ATOM 664 C CA . ASN A 1 82 ? -7.874 -0.841 18.748 1.00 98.19 82 ASN A CA 1
ATOM 665 C C . ASN A 1 82 ? -6.631 -0.004 19.075 1.00 98.19 82 ASN A C 1
ATOM 667 O O . ASN A 1 82 ? -5.560 -0.537 19.375 1.00 98.19 82 ASN A O 1
ATOM 671 N N . THR A 1 83 ? -6.773 1.318 19.015 1.00 98.31 83 THR A N 1
ATOM 672 C CA . THR A 1 83 ? -5.665 2.265 19.191 1.00 98.31 83 THR A CA 1
ATOM 673 C C . THR A 1 83 ? -5.277 2.455 20.656 1.00 98.31 83 THR A C 1
ATOM 675 O O . THR A 1 83 ? -4.144 2.835 20.931 1.00 98.31 83 THR A O 1
ATOM 678 N N . SER A 1 84 ? -6.168 2.143 21.602 1.00 96.62 84 SER A N 1
ATOM 679 C CA . SER A 1 84 ? -5.849 2.142 23.038 1.00 96.62 84 SER A CA 1
ATOM 680 C C . SER A 1 84 ? -4.946 0.960 23.401 1.00 96.62 84 SER A C 1
ATOM 682 O O . SER A 1 84 ? -3.892 1.126 24.009 1.00 96.62 84 SER A O 1
ATOM 684 N N . GLN A 1 85 ? -5.306 -0.238 22.933 1.00 96.50 85 GLN A N 1
ATOM 685 C CA . GLN A 1 85 ? -4.540 -1.465 23.168 1.00 96.50 85 GLN A CA 1
ATOM 686 C C . GLN A 1 85 ? -3.344 -1.629 22.225 1.00 96.50 85 GLN A C 1
ATOM 688 O O . GLN A 1 85 ? -2.561 -2.559 22.400 1.00 96.50 85 GLN A O 1
ATOM 693 N N . LYS A 1 86 ? -3.215 -0.760 21.215 1.00 97.81 86 LYS A N 1
ATOM 694 C CA . LYS A 1 86 ? -2.217 -0.850 20.139 1.00 97.81 86 LYS A CA 1
ATOM 695 C C . LYS A 1 86 ? -2.247 -2.197 19.403 1.00 97.81 86 LYS A C 1
ATOM 697 O O . LYS A 1 86 ? -1.208 -2.782 19.108 1.00 97.81 86 LYS A O 1
ATOM 702 N N . LYS A 1 87 ? -3.450 -2.699 19.116 1.00 98.38 87 LYS A N 1
ATOM 703 C CA . LYS A 1 87 ? -3.670 -4.003 18.473 1.00 98.38 87 LYS A CA 1
ATOM 704 C C . LYS A 1 87 ? -4.532 -3.880 17.228 1.00 98.38 87 LYS A C 1
ATOM 706 O O . LYS A 1 87 ? -5.434 -3.045 17.160 1.00 98.38 87 LYS A O 1
ATOM 711 N N . VAL A 1 88 ? -4.277 -4.765 16.271 1.00 98.69 88 VAL A N 1
ATOM 712 C CA . VAL A 1 88 ? -5.097 -4.937 15.071 1.00 98.69 88 VAL A CA 1
ATOM 713 C C . VAL A 1 88 ? -5.577 -6.379 15.018 1.00 98.69 88 VAL A C 1
ATOM 715 O O . VAL A 1 88 ? -4.806 -7.307 15.262 1.00 98.69 88 VAL A O 1
ATOM 718 N N . PHE A 1 89 ? -6.851 -6.562 14.702 1.00 98.62 89 PHE A N 1
ATOM 719 C CA . PHE A 1 89 ? -7.490 -7.861 14.584 1.00 98.62 89 PHE A CA 1
ATOM 720 C C . PHE A 1 89 ? -8.127 -8.002 13.206 1.00 98.62 89 PHE A C 1
ATOM 722 O O . PHE A 1 89 ? -8.711 -7.053 12.684 1.00 98.62 89 PHE A O 1
ATOM 729 N N . LYS A 1 90 ? -8.074 -9.204 12.641 1.00 98.44 90 LYS A N 1
ATOM 730 C CA . LYS A 1 90 ? -8.957 -9.620 11.556 1.00 98.44 90 LYS A CA 1
ATOM 731 C C . LYS A 1 90 ? -10.242 -10.144 12.188 1.00 98.44 90 LYS A C 1
ATOM 733 O O . LYS A 1 90 ? -10.208 -11.153 12.886 1.00 98.44 90 LYS A O 1
ATOM 738 N N . THR A 1 91 ? -11.355 -9.469 11.939 1.00 98.62 91 THR A N 1
ATOM 739 C CA . THR A 1 91 ? -12.676 -9.868 12.428 1.00 98.62 91 THR A CA 1
ATOM 740 C C . THR A 1 91 ? -13.434 -10.594 11.322 1.00 98.62 91 THR A C 1
ATOM 742 O O . THR A 1 91 ? -13.612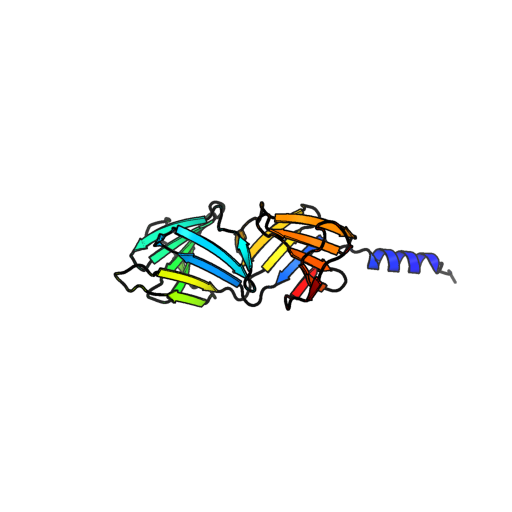 -10.051 10.231 1.00 98.62 91 THR A O 1
ATOM 745 N N . THR A 1 92 ? -13.891 -11.812 11.601 1.00 98.31 92 THR A N 1
ATOM 746 C CA . THR A 1 92 ? -14.732 -12.641 10.712 1.00 98.31 92 THR A CA 1
ATOM 747 C C . THR A 1 92 ? -16.095 -12.884 11.356 1.00 98.31 92 THR A C 1
ATOM 749 O O . THR A 1 92 ? -16.237 -12.683 12.561 1.00 98.31 92 THR A O 1
ATOM 752 N N . ASN A 1 93 ? -17.108 -13.282 10.575 1.00 96.81 93 ASN A N 1
ATOM 753 C CA . ASN A 1 93 ? -18.476 -13.532 11.073 1.00 96.81 93 ASN A CA 1
ATOM 754 C C . ASN A 1 93 ? -19.041 -12.373 11.924 1.00 96.81 93 ASN A C 1
ATOM 756 O O . ASN A 1 93 ? -19.786 -12.584 12.877 1.00 96.81 93 ASN A O 1
ATOM 760 N N . GLY A 1 94 ? -18.626 -11.145 11.612 1.00 94.50 94 GLY A N 1
ATOM 761 C CA . GLY A 1 94 ? -18.990 -9.934 12.333 1.00 94.50 94 GLY A CA 1
ATOM 762 C C . GLY A 1 94 ? -19.709 -8.943 11.434 1.00 94.50 94 GLY A C 1
ATOM 763 O O . GLY A 1 94 ? -19.582 -8.986 10.208 1.00 94.50 94 GLY A O 1
ATOM 764 N N . GLN A 1 95 ? -20.422 -8.002 12.044 1.00 96.19 95 GLN A N 1
ATOM 765 C CA . GLN A 1 95 ? -21.078 -6.916 11.325 1.00 96.19 95 GLN A CA 1
ATOM 766 C C . GLN A 1 95 ? -20.211 -5.653 11.393 1.00 96.19 95 GLN A C 1
ATOM 768 O O . GLN A 1 95 ? -19.910 -5.140 12.473 1.00 96.19 95 GLN A O 1
ATOM 773 N N . PHE A 1 96 ? -19.803 -5.146 10.225 1.00 97.38 96 PHE A N 1
ATOM 774 C CA . PHE A 1 96 ? -19.006 -3.922 10.114 1.00 97.38 96 PHE A CA 1
ATOM 775 C C . PHE A 1 96 ? -19.706 -2.753 10.825 1.00 97.38 96 PHE A C 1
ATOM 777 O O . PHE A 1 96 ? -20.911 -2.571 10.671 1.00 97.38 96 PHE A O 1
ATOM 784 N N . GLY A 1 97 ? -18.955 -1.985 11.618 1.00 96.75 97 GLY A N 1
ATOM 785 C CA . GLY A 1 97 ? -19.507 -0.913 12.447 1.00 96.75 97 GLY A CA 1
ATOM 786 C C . GLY A 1 97 ? -20.064 -1.333 13.813 1.00 96.75 97 GLY A C 1
ATOM 787 O O . GLY A 1 97 ? -20.488 -0.467 14.570 1.00 96.75 97 GLY A O 1
ATOM 788 N N . THR A 1 98 ? -20.048 -2.625 14.152 1.00 95.50 98 THR A N 1
ATOM 789 C CA . THR A 1 98 ? -20.525 -3.149 15.446 1.00 95.50 98 THR A CA 1
ATOM 790 C C . THR A 1 98 ? -19.441 -3.974 16.135 1.00 95.50 98 THR A C 1
ATOM 792 O O . THR A 1 98 ? -18.589 -4.543 15.465 1.00 95.50 98 THR A O 1
ATOM 795 N N . ASN A 1 99 ? -19.491 -4.130 17.459 1.00 92.62 99 ASN A N 1
ATOM 796 C CA . ASN A 1 99 ? -18.487 -4.906 18.203 1.00 92.62 99 ASN A CA 1
ATOM 797 C C . ASN A 1 99 ? -18.650 -6.439 18.115 1.00 92.62 99 ASN A C 1
ATOM 799 O O . ASN A 1 99 ? -17.995 -7.160 18.863 1.00 92.62 99 ASN A O 1
ATOM 803 N N . VAL A 1 100 ? -19.484 -6.950 17.206 1.00 93.06 100 VAL A N 1
ATOM 804 C CA . VAL A 1 100 ? -19.755 -8.386 17.040 1.00 93.06 100 VAL A CA 1
ATOM 805 C C . VAL A 1 100 ? -18.793 -9.014 16.026 1.00 93.06 100 VAL A C 1
ATOM 807 O O . VAL A 1 100 ? -18.506 -8.418 14.986 1.00 93.06 100 VAL A O 1
ATOM 810 N N . GLY A 1 101 ? -18.326 -10.233 16.306 1.00 95.50 101 GLY A N 1
ATOM 811 C CA . GLY A 1 101 ? -17.533 -11.062 15.392 1.00 95.50 101 GLY A CA 1
ATOM 812 C C . GLY A 1 101 ? -16.461 -11.886 16.108 1.00 95.50 101 GLY A C 1
ATOM 813 O O . GLY A 1 101 ? -16.278 -11.769 17.317 1.00 95.50 101 GLY A O 1
ATOM 814 N N . HIS A 1 102 ? -15.746 -12.712 15.347 1.00 98.00 102 HIS A N 1
ATOM 815 C CA . HIS A 1 102 ? -14.600 -13.485 15.820 1.00 98.00 102 HIS A CA 1
ATOM 816 C C . HIS A 1 102 ? -13.294 -12.784 15.442 1.00 98.00 102 HIS A C 1
ATOM 818 O O . HIS A 1 102 ? -12.974 -12.658 14.254 1.00 98.00 102 HIS A O 1
ATOM 824 N N . ASP A 1 103 ? -12.543 -12.356 16.453 1.00 98.38 103 ASP A N 1
ATOM 825 C CA . ASP A 1 103 ? -11.304 -11.603 16.294 1.00 98.38 103 ASP A CA 1
ATOM 826 C C . ASP A 1 103 ? -10.078 -12.520 16.326 1.00 98.38 103 ASP A C 1
ATOM 828 O O . ASP A 1 103 ? -9.864 -13.282 17.266 1.00 98.38 103 ASP A O 1
ATOM 832 N N . THR A 1 104 ? -9.215 -12.390 15.323 1.00 98.38 104 THR A N 1
ATOM 833 C CA . THR A 1 104 ? -7.874 -12.983 15.316 1.00 98.38 104 THR A CA 1
ATOM 834 C C . THR A 1 104 ? -6.846 -11.865 15.271 1.00 98.38 104 THR A C 1
ATOM 836 O O . THR A 1 104 ? -6.849 -11.064 14.337 1.00 98.38 104 THR A O 1
ATOM 839 N N . GLN A 1 105 ? -5.975 -11.779 16.281 1.00 98.31 105 GLN A N 1
ATOM 840 C CA . GLN A 1 105 ? -4.935 -10.749 16.318 1.00 98.31 105 GLN A CA 1
ATOM 841 C C . GLN A 1 105 ? -3.984 -10.918 15.125 1.00 98.31 105 GLN A C 1
ATOM 843 O O . GLN A 1 105 ? -3.540 -12.023 14.825 1.00 98.31 105 GLN A O 1
ATOM 848 N N . MET A 1 106 ? -3.690 -9.817 14.439 1.00 98.31 106 MET A N 1
ATOM 849 C CA . MET A 1 106 ? -2.801 -9.792 13.280 1.00 98.31 106 MET A CA 1
ATOM 850 C C . MET A 1 106 ? -1.338 -9.635 13.703 1.00 98.31 106 MET A C 1
ATOM 852 O O . MET A 1 106 ? -1.045 -9.032 14.738 1.00 98.31 106 MET A O 1
ATOM 856 N N . ASN A 1 107 ? -0.417 -10.128 12.871 1.00 96.94 107 ASN A N 1
ATOM 857 C CA . ASN A 1 107 ? 1.022 -9.979 13.087 1.00 96.94 107 ASN A CA 1
ATOM 858 C C . ASN A 1 107 ? 1.529 -8.670 12.461 1.00 96.94 107 ASN A C 1
ATOM 860 O O . ASN A 1 107 ? 2.193 -8.669 11.424 1.00 96.94 107 ASN A O 1
ATOM 864 N N . VAL A 1 108 ? 1.140 -7.551 13.070 1.00 97.94 108 VAL A N 1
ATOM 865 C CA . VAL A 1 108 ? 1.477 -6.186 12.645 1.00 97.94 108 VAL A CA 1
ATOM 866 C C . VAL A 1 108 ? 1.788 -5.326 13.864 1.00 97.94 108 VAL A C 1
ATOM 868 O O . VAL A 1 108 ? 1.302 -5.595 14.964 1.00 97.94 108 VAL A O 1
ATOM 871 N N . THR A 1 109 ? 2.542 -4.250 13.663 1.00 98.25 109 THR A N 1
ATOM 872 C CA . THR A 1 109 ? 2.789 -3.252 14.713 1.00 98.25 109 THR A CA 1
ATOM 873 C C . THR A 1 109 ? 1.854 -2.060 14.517 1.00 98.25 109 THR A C 1
ATOM 875 O O . THR A 1 109 ? 1.791 -1.510 13.418 1.00 98.25 109 THR A O 1
ATOM 878 N N . LEU A 1 110 ? 1.134 -1.642 15.567 1.00 98.50 110 LEU A N 1
ATOM 879 C CA . LEU A 1 110 ? 0.289 -0.442 15.532 1.00 98.50 110 LEU A CA 1
ATOM 880 C C . LEU A 1 110 ? 0.969 0.722 16.261 1.00 98.50 110 LEU A C 1
ATOM 882 O O . LEU A 1 110 ? 1.113 0.709 17.484 1.00 98.50 110 LEU A O 1
ATOM 886 N N . GLU A 1 111 ? 1.325 1.761 15.515 1.00 98.31 111 GLU A N 1
ATOM 887 C CA . GLU A 1 111 ? 1.782 3.035 16.069 1.00 98.31 111 GLU A CA 1
ATOM 888 C C . GLU A 1 111 ? 0.613 4.007 16.168 1.00 98.31 111 GLU A C 1
ATOM 890 O O . GLU A 1 111 ? -0.165 4.162 15.229 1.00 98.31 111 GLU A O 1
ATOM 895 N N . VAL A 1 112 ? 0.489 4.687 17.305 1.00 98.25 112 VAL A N 1
ATOM 896 C CA . VAL A 1 112 ? -0.626 5.596 17.590 1.00 98.25 112 VAL A CA 1
ATOM 897 C C . VAL A 1 112 ? -0.058 6.916 18.086 1.00 98.25 112 VAL A C 1
ATOM 899 O O . VAL A 1 112 ? 0.791 6.930 18.976 1.00 98.25 112 VAL A O 1
ATOM 902 N N . ILE A 1 113 ? -0.518 8.018 17.495 1.00 97.88 113 ILE A N 1
ATOM 903 C CA . ILE A 1 113 ? -0.083 9.379 17.805 1.00 97.88 113 ILE A CA 1
ATOM 904 C C . ILE A 1 113 ? -1.286 10.164 18.318 1.00 97.88 113 ILE A C 1
ATOM 906 O O . ILE A 1 113 ? -2.262 10.372 17.591 1.00 97.88 113 ILE A O 1
ATOM 910 N N . GLY A 1 114 ? -1.186 10.621 19.567 1.00 95.62 114 GLY A N 1
ATOM 911 C CA . GLY A 1 114 ? -2.283 11.266 20.286 1.00 95.62 114 GLY A CA 1
ATOM 912 C C . GLY A 1 114 ? -3.419 10.301 20.646 1.00 95.62 114 GLY A C 1
ATOM 913 O O . GLY A 1 114 ? -3.352 9.100 20.383 1.00 95.62 114 GLY A O 1
ATOM 914 N N . GLY A 1 115 ? -4.484 10.854 21.224 1.00 91.00 115 GLY A N 1
ATOM 915 C CA . GLY A 1 115 ? -5.683 10.110 21.615 1.00 91.00 115 GLY A CA 1
ATOM 916 C C . GLY A 1 115 ? -5.597 9.423 22.981 1.00 91.00 115 GLY A C 1
ATOM 917 O O . GLY A 1 115 ? -4.567 9.421 23.652 1.00 91.00 115 GLY A O 1
ATOM 918 N N . SER A 1 116 ? -6.728 8.866 23.406 1.00 89.81 116 SER A N 1
ATOM 919 C CA . SER A 1 116 ? -6.918 8.106 24.645 1.00 89.81 116 SER A CA 1
ATOM 920 C C . SER A 1 116 ? -8.163 7.212 24.511 1.00 89.81 116 SER A C 1
ATOM 922 O O . SER A 1 116 ? -8.733 7.088 23.428 1.00 89.81 116 SER A O 1
ATOM 924 N N . ASN A 1 117 ? -8.639 6.610 25.605 1.00 88.12 117 ASN A N 1
ATOM 925 C CA . ASN A 1 117 ? -9.889 5.834 25.595 1.00 88.12 117 ASN A CA 1
ATOM 926 C C . ASN A 1 117 ? -11.121 6.666 25.202 1.00 88.12 117 ASN A C 1
ATOM 928 O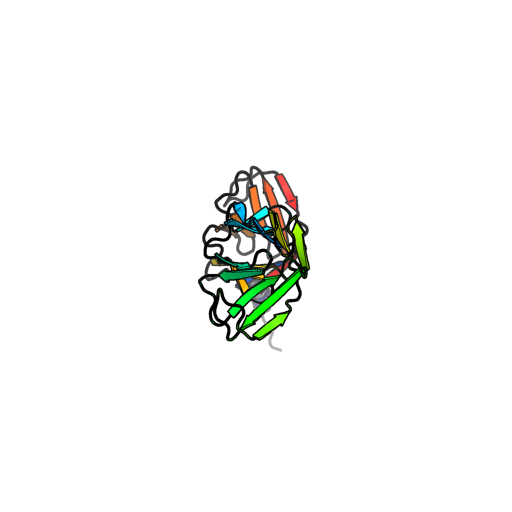 O . ASN A 1 117 ? -12.080 6.123 24.669 1.00 88.12 117 ASN A O 1
ATOM 932 N N . ASN A 1 118 ? -11.104 7.976 25.443 1.00 93.88 118 ASN A N 1
ATOM 933 C CA . ASN A 1 118 ? -12.258 8.842 25.178 1.00 93.88 118 ASN A CA 1
ATOM 934 C C . ASN A 1 118 ? -11.976 9.888 24.095 1.00 93.88 118 ASN A C 1
ATOM 936 O O . ASN A 1 118 ? -12.864 10.652 23.733 1.00 93.88 118 ASN A O 1
ATOM 940 N N . VAL A 1 119 ? -10.749 9.923 23.568 1.00 94.06 119 VAL A N 1
ATOM 941 C CA . VAL A 1 119 ? -10.314 10.909 22.578 1.00 94.06 119 VAL A CA 1
ATOM 942 C C . VAL A 1 119 ? -9.744 10.176 21.364 1.00 94.06 119 VAL A C 1
ATOM 944 O O . VAL A 1 119 ? -8.813 9.386 21.526 1.00 94.06 119 VAL A O 1
ATOM 947 N N . PRO A 1 120 ? -10.259 10.423 20.150 1.00 96.06 120 PRO A N 1
ATOM 948 C CA . PRO A 1 120 ? -9.693 9.855 18.932 1.00 96.06 120 PRO A CA 1
ATOM 949 C C . PRO A 1 120 ? -8.200 10.195 18.778 1.00 96.06 120 PRO A C 1
ATOM 951 O O . PRO A 1 120 ? -7.806 11.320 19.093 1.00 96.06 120 PRO A O 1
ATOM 954 N N . PRO A 1 121 ? -7.348 9.276 18.291 1.00 97.88 121 PRO A N 1
ATOM 955 C CA . PRO A 1 121 ? -5.973 9.614 17.946 1.00 97.88 121 PRO A CA 1
ATOM 956 C C . PRO A 1 121 ? -5.914 10.619 16.796 1.00 97.88 121 PRO A C 1
ATOM 958 O O . PRO A 1 121 ? -6.772 10.642 15.914 1.00 97.88 121 PRO A O 1
ATOM 961 N N . THR A 1 122 ? -4.842 11.403 16.759 1.00 98.31 122 THR A N 1
ATOM 962 C CA . THR A 1 122 ? -4.553 12.307 15.640 1.00 98.31 122 THR A CA 1
ATOM 963 C C . THR A 1 122 ? -4.167 11.516 14.393 1.00 98.31 122 THR A C 1
ATOM 965 O O . THR A 1 122 ? -4.517 11.892 13.277 1.00 98.31 122 THR A O 1
ATOM 968 N N . ARG A 1 123 ? -3.437 10.409 14.573 1.00 98.31 123 ARG A N 1
ATOM 969 C CA . ARG A 1 123 ? -3.000 9.510 13.500 1.00 98.31 123 ARG A CA 1
ATOM 970 C C . ARG A 1 123 ? -2.682 8.131 14.067 1.00 98.31 123 ARG A C 1
ATOM 972 O O . ARG A 1 123 ? -2.183 8.029 15.186 1.00 98.31 123 ARG A O 1
ATOM 979 N N . PHE A 1 124 ? -2.878 7.085 13.276 1.00 98.62 124 PHE A N 1
ATOM 980 C CA . PHE A 1 124 ? -2.277 5.780 13.548 1.00 98.62 124 PHE A CA 1
ATOM 981 C C . PHE A 1 124 ? -1.675 5.165 12.283 1.00 98.62 124 PHE A C 1
ATOM 983 O O . PHE A 1 124 ? -2.058 5.522 11.166 1.00 98.62 124 PHE A O 1
ATOM 990 N N . LEU A 1 125 ? -0.699 4.275 12.470 1.00 98.62 125 LEU A N 1
ATOM 991 C CA . LEU A 1 125 ? 0.009 3.564 11.412 1.00 98.62 125 LEU A CA 1
ATOM 992 C C . LEU A 1 125 ? -0.003 2.066 11.711 1.00 98.62 125 LEU A C 1
ATOM 994 O O . LEU A 1 125 ? 0.448 1.643 12.773 1.00 98.62 125 LEU A O 1
ATOM 998 N N . ILE A 1 126 ? -0.483 1.268 10.764 1.00 98.62 126 ILE A N 1
ATOM 999 C CA . ILE A 1 126 ? -0.354 -0.189 10.782 1.00 98.62 126 ILE A CA 1
ATOM 1000 C C . ILE A 1 126 ? 0.900 -0.527 9.981 1.00 98.62 126 ILE A C 1
ATOM 1002 O O . ILE A 1 126 ? 0.897 -0.364 8.762 1.00 98.62 126 ILE A O 1
ATOM 1006 N N . ARG A 1 127 ? 1.969 -0.961 10.653 1.00 98.50 127 ARG A N 1
ATOM 1007 C CA . ARG A 1 127 ? 3.212 -1.396 10.007 1.00 98.50 127 ARG A CA 1
ATOM 1008 C C . ARG A 1 127 ? 3.158 -2.876 9.673 1.00 98.50 127 ARG A C 1
ATOM 1010 O O . ARG A 1 127 ? 2.830 -3.701 10.528 1.00 98.50 127 ARG A O 1
ATOM 1017 N N . PHE A 1 128 ? 3.526 -3.192 8.441 1.00 97.94 128 PHE A N 1
ATOM 1018 C CA . PHE A 1 128 ? 3.551 -4.544 7.907 1.00 97.94 128 PHE A CA 1
ATOM 1019 C C . PHE A 1 128 ? 4.991 -5.027 7.765 1.00 97.94 128 PHE A C 1
ATOM 1021 O O . PHE A 1 128 ? 5.852 -4.291 7.290 1.00 97.94 128 PHE A O 1
ATOM 1028 N N . HIS A 1 129 ? 5.227 -6.282 8.134 1.00 95.31 129 HIS A N 1
ATOM 1029 C CA . HIS A 1 129 ? 6.528 -6.944 7.984 1.00 95.31 129 HIS A CA 1
ATOM 1030 C C . HIS A 1 129 ? 6.602 -7.815 6.718 1.00 95.31 129 HIS A C 1
ATOM 1032 O O . HIS A 1 129 ? 7.668 -8.303 6.364 1.00 95.31 129 HIS A O 1
ATOM 1038 N N . ASP A 1 130 ? 5.465 -8.020 6.049 1.00 96.88 130 ASP A N 1
ATOM 1039 C CA . ASP A 1 130 ? 5.280 -8.922 4.909 1.00 96.88 130 ASP A CA 1
ATOM 1040 C C . ASP A 1 130 ? 4.637 -8.217 3.700 1.00 96.88 130 ASP A C 1
ATOM 1042 O O . ASP A 1 130 ? 3.993 -8.854 2.868 1.00 96.88 130 ASP A O 1
ATOM 1046 N N . ALA A 1 131 ? 4.760 -6.889 3.615 1.00 98.31 131 ALA A N 1
ATOM 1047 C CA . ALA A 1 131 ? 4.164 -6.123 2.530 1.00 98.31 131 ALA A CA 1
ATOM 1048 C C . ALA A 1 131 ? 4.964 -6.230 1.229 1.00 98.31 131 ALA A C 1
ATOM 1050 O O . ALA A 1 131 ? 6.194 -6.169 1.213 1.00 98.31 131 ALA A O 1
ATOM 1051 N N . TYR A 1 132 ? 4.245 -6.291 0.114 1.00 98.56 132 TYR A N 1
ATOM 1052 C CA . TYR A 1 132 ? 4.840 -6.312 -1.213 1.00 98.56 132 TYR A CA 1
ATOM 1053 C C . TYR A 1 132 ? 3.947 -5.635 -2.253 1.00 98.56 132 TYR A C 1
ATOM 1055 O O . TYR A 1 132 ? 2.724 -5.547 -2.109 1.00 98.56 132 TYR A O 1
ATOM 1063 N N . LEU A 1 133 ? 4.576 -5.177 -3.334 1.00 98.62 133 LEU A N 1
ATOM 1064 C CA . LEU A 1 133 ? 3.911 -4.844 -4.591 1.00 98.62 133 LEU A CA 1
ATOM 1065 C C . LEU A 1 133 ? 4.165 -5.985 -5.568 1.00 98.62 133 LEU A C 1
ATOM 1067 O O . LEU A 1 133 ? 5.312 -6.377 -5.752 1.00 98.62 133 LEU A O 1
ATOM 1071 N N . ILE A 1 134 ? 3.123 -6.507 -6.204 1.00 98.50 134 ILE A N 1
ATOM 1072 C CA . ILE A 1 134 ? 3.235 -7.504 -7.273 1.00 98.50 134 ILE A CA 1
ATOM 1073 C C . ILE A 1 134 ? 2.775 -6.899 -8.596 1.00 98.50 134 ILE A C 1
ATOM 1075 O O . ILE A 1 134 ? 1.746 -6.228 -8.644 1.00 98.50 134 ILE A O 1
ATOM 1079 N N . TYR A 1 135 ? 3.539 -7.146 -9.657 1.00 98.56 135 TYR A N 1
ATOM 1080 C CA . TYR A 1 135 ? 3.147 -6.878 -11.036 1.00 98.56 135 TYR A CA 1
ATOM 1081 C C . TYR A 1 135 ? 3.044 -8.195 -11.793 1.00 98.56 135 TYR A C 1
ATOM 1083 O O . TYR A 1 135 ? 4.026 -8.931 -11.891 1.00 98.56 135 TYR A O 1
ATOM 1091 N N . VAL A 1 136 ? 1.860 -8.480 -12.324 1.00 97.69 136 VAL A N 1
ATOM 1092 C CA . VAL A 1 136 ? 1.612 -9.634 -13.193 1.00 97.69 136 VAL A CA 1
ATOM 1093 C C . VAL A 1 136 ? 1.757 -9.167 -14.635 1.00 97.69 136 VAL A C 1
ATOM 1095 O O . VAL A 1 136 ? 1.062 -8.242 -15.052 1.00 97.69 136 VAL A O 1
ATOM 1098 N N . ILE A 1 137 ? 2.688 -9.770 -15.374 1.00 95.44 137 ILE A N 1
ATOM 1099 C CA . ILE A 1 137 ? 3.125 -9.270 -16.685 1.00 95.44 137 ILE A CA 1
ATOM 1100 C C . ILE A 1 137 ? 2.034 -9.475 -17.737 1.00 95.44 137 ILE A C 1
ATOM 1102 O O . ILE A 1 137 ? 1.712 -8.538 -18.462 1.00 95.44 137 ILE A O 1
ATOM 1106 N N . GLU A 1 138 ? 1.417 -10.658 -17.769 1.00 93.56 138 GLU A N 1
ATOM 1107 C CA . GLU A 1 138 ? 0.374 -11.004 -18.744 1.00 93.56 138 GLU A CA 1
ATOM 1108 C C . GLU A 1 138 ? -0.855 -10.089 -18.635 1.00 93.56 138 GLU A C 1
ATOM 1110 O O . GLU A 1 138 ? -1.302 -9.516 -19.626 1.00 93.56 138 GLU A O 1
ATOM 1115 N N . SER A 1 139 ? -1.373 -9.892 -17.420 1.00 96.31 139 SER A N 1
ATOM 1116 C CA . SER A 1 139 ? -2.546 -9.043 -17.174 1.00 96.31 139 SER A CA 1
ATOM 1117 C C . SER A 1 139 ? -2.212 -7.557 -17.016 1.00 96.31 139 SER A C 1
ATOM 1119 O O . SER A 1 139 ? -3.116 -6.734 -16.874 1.00 96.31 139 SER A O 1
ATOM 1121 N N . GLN A 1 140 ? -0.923 -7.206 -16.963 1.00 96.31 140 GLN A N 1
ATOM 1122 C CA . GLN A 1 140 ? -0.415 -5.870 -16.638 1.00 96.31 140 GLN A CA 1
ATOM 1123 C C . GLN A 1 140 ? -0.995 -5.265 -15.344 1.00 96.31 140 GLN A C 1
ATOM 1125 O O . GLN A 1 140 ? -1.049 -4.037 -15.176 1.00 96.31 140 GLN A O 1
ATOM 1130 N N . SER A 1 141 ? -1.431 -6.112 -14.410 1.00 97.50 141 SER A N 1
ATOM 1131 C CA . SER A 1 141 ? -2.048 -5.680 -13.157 1.00 97.50 141 SER A CA 1
ATOM 1132 C C . SER A 1 141 ? -1.003 -5.466 -12.069 1.00 97.50 141 SER A C 1
ATOM 1134 O O . SER A 1 141 ? -0.107 -6.296 -11.903 1.00 97.50 141 SER A O 1
ATOM 1136 N N . ILE A 1 142 ? -1.156 -4.391 -11.292 1.00 98.38 142 ILE A N 1
ATOM 1137 C CA . ILE A 1 142 ? -0.385 -4.151 -10.069 1.00 98.38 142 ILE A CA 1
ATOM 1138 C C . ILE A 1 142 ? -1.295 -4.393 -8.870 1.00 98.38 142 ILE A C 1
ATOM 1140 O O . ILE A 1 142 ? -2.457 -4.002 -8.878 1.00 98.38 142 ILE A O 1
ATOM 1144 N N . GLN A 1 143 ? -0.768 -5.009 -7.819 1.00 98.56 143 GLN A N 1
ATOM 1145 C CA . GLN A 1 143 ? -1.429 -5.061 -6.519 1.00 98.56 143 GLN A CA 1
ATOM 1146 C C . GLN A 1 143 ? -0.431 -4.722 -5.422 1.00 98.56 143 GLN A C 1
ATOM 1148 O O . GLN A 1 143 ? 0.748 -5.056 -5.515 1.00 98.56 143 GLN A O 1
ATOM 1153 N N . ILE A 1 144 ? -0.920 -4.083 -4.365 1.00 98.62 144 ILE A N 1
ATOM 1154 C CA . ILE A 1 144 ? -0.186 -3.897 -3.113 1.00 98.62 144 ILE A CA 1
ATOM 1155 C C . ILE A 1 144 ? -0.876 -4.766 -2.074 1.00 98.62 144 ILE A C 1
ATOM 1157 O O . ILE A 1 144 ? -2.093 -4.664 -1.897 1.00 98.62 144 ILE A O 1
ATOM 1161 N N . ALA A 1 145 ? -0.118 -5.620 -1.401 1.00 98.44 145 ALA A N 1
ATOM 1162 C CA . ALA A 1 145 ? -0.647 -6.613 -0.481 1.00 98.44 145 ALA A CA 1
ATOM 1163 C C . ALA A 1 145 ? 0.212 -6.717 0.782 1.00 98.44 145 ALA A C 1
ATOM 1165 O O . ALA A 1 145 ? 1.401 -6.408 0.764 1.00 98.44 145 ALA A O 1
ATOM 1166 N N . ALA A 1 146 ? -0.416 -7.148 1.872 1.00 98.12 146 ALA A N 1
ATOM 1167 C CA . ALA A 1 146 ? 0.225 -7.547 3.123 1.00 98.12 146 ALA A CA 1
ATOM 1168 C C . ALA A 1 146 ? -0.735 -8.454 3.904 1.00 98.12 146 ALA A C 1
ATOM 1170 O O . ALA A 1 146 ? -1.945 -8.445 3.647 1.00 98.12 146 ALA A O 1
ATOM 1171 N N . GLN A 1 147 ? -0.228 -9.227 4.866 1.00 96.31 147 GLN A N 1
ATOM 1172 C CA . GLN A 1 147 ? -1.039 -10.105 5.719 1.00 96.31 147 GLN A CA 1
ATOM 1173 C C . GLN A 1 147 ? -1.944 -11.042 4.901 1.00 96.31 147 GLN A C 1
ATOM 1175 O O . GLN A 1 147 ? -3.109 -11.262 5.234 1.00 96.31 147 GLN A O 1
ATOM 1180 N N . SER A 1 148 ? -1.417 -11.560 3.783 1.00 94.81 148 SER A N 1
ATOM 1181 C CA . SER A 1 148 ? -2.150 -12.391 2.810 1.00 94.81 148 SER A CA 1
ATOM 1182 C C . SER A 1 148 ? -3.436 -11.750 2.257 1.00 94.81 148 SER A C 1
ATOM 1184 O O . SER A 1 148 ? -4.386 -12.447 1.903 1.00 94.81 148 SER A O 1
ATOM 1186 N N . THR A 1 149 ? -3.497 -10.417 2.191 1.00 97.00 149 THR A N 1
ATOM 1187 C CA . THR A 1 149 ? -4.656 -9.664 1.690 1.00 97.00 149 THR A CA 1
ATOM 1188 C C . THR A 1 149 ? -4.231 -8.521 0.773 1.00 97.00 149 THR A C 1
ATOM 1190 O O . THR A 1 149 ? -3.201 -7.884 0.989 1.00 97.00 149 THR A O 1
ATOM 1193 N N . VAL A 1 150 ? -5.036 -8.242 -0.255 1.00 98.12 150 VAL A N 1
ATOM 1194 C CA . VAL A 1 150 ? -4.827 -7.088 -1.143 1.00 98.12 150 VAL A CA 1
ATOM 1195 C C . VAL A 1 150 ? -5.263 -5.815 -0.425 1.00 98.12 150 VAL A C 1
ATOM 1197 O O . VAL A 1 150 ? -6.415 -5.704 -0.009 1.00 98.12 150 VAL A O 1
ATOM 1200 N N . LEU A 1 151 ? -4.354 -4.848 -0.315 1.00 98.44 151 LEU A N 1
ATOM 1201 C CA . LEU A 1 151 ? -4.593 -3.529 0.275 1.00 98.44 151 LEU A CA 1
ATOM 1202 C C . LEU A 1 151 ? -4.973 -2.477 -0.778 1.00 98.44 151 LEU A C 1
ATOM 1204 O O . LEU A 1 151 ? -5.618 -1.482 -0.455 1.00 98.44 151 LEU A O 1
ATOM 1208 N N . SER A 1 152 ? -4.540 -2.671 -2.027 1.00 98.50 152 SER A N 1
ATOM 1209 C CA . SER A 1 152 ? -4.837 -1.798 -3.166 1.00 98.50 152 SER A CA 1
ATOM 1210 C C . SER A 1 152 ? -4.677 -2.562 -4.480 1.00 98.50 152 SER A C 1
ATOM 1212 O O . SER A 1 152 ? -3.705 -3.298 -4.648 1.00 98.50 152 SER A O 1
ATOM 1214 N N . TYR A 1 153 ? -5.581 -2.323 -5.431 1.00 98.06 153 TYR A N 1
ATOM 1215 C CA . TYR A 1 153 ? -5.464 -2.806 -6.816 1.00 98.06 153 TYR A CA 1
ATOM 1216 C C . TYR A 1 153 ? -4.704 -1.841 -7.733 1.00 98.06 153 TYR A C 1
ATOM 1218 O O . TYR A 1 153 ? -4.602 -2.100 -8.923 1.00 98.06 153 TYR A O 1
ATOM 1226 N N . ALA A 1 154 ? -4.191 -0.725 -7.194 1.00 97.06 154 ALA A N 1
ATOM 1227 C CA . ALA A 1 154 ? -3.188 0.122 -7.851 1.00 97.06 154 ALA A CA 1
ATOM 1228 C C . ALA A 1 154 ? -3.515 0.488 -9.321 1.00 97.06 154 ALA A C 1
ATOM 1230 O O . ALA A 1 154 ? -2.634 0.547 -10.181 1.00 97.06 154 ALA A O 1
ATOM 1231 N N . ASN A 1 155 ? -4.797 0.731 -9.619 1.00 96.38 155 ASN A N 1
ATOM 1232 C CA . ASN A 1 155 ? -5.277 1.022 -10.976 1.00 96.38 155 ASN A CA 1
ATOM 1233 C C . ASN A 1 155 ? -4.731 2.352 -11.527 1.00 96.38 155 ASN A C 1
ATOM 1235 O O . ASN A 1 155 ? -4.727 2.572 -12.733 1.00 96.38 155 ASN A O 1
ATOM 1239 N N . ASP A 1 156 ? -4.248 3.218 -10.642 1.00 97.06 156 ASP A N 1
ATOM 1240 C CA . ASP A 1 156 ? -3.638 4.520 -10.895 1.00 97.06 156 ASP A CA 1
ATOM 1241 C C . ASP A 1 156 ? -2.120 4.453 -11.134 1.00 97.06 156 ASP A C 1
ATOM 1243 O O . ASP A 1 156 ? -1.434 5.473 -11.095 1.00 97.06 156 ASP A O 1
ATOM 1247 N N . TRP A 1 157 ? -1.567 3.267 -11.392 1.00 98.44 157 TRP A N 1
ATOM 1248 C CA . TRP A 1 157 ? -0.165 3.109 -11.768 1.00 98.44 157 TRP A CA 1
ATOM 1249 C C . TRP A 1 157 ? 0.028 3.063 -13.285 1.00 98.44 157 TRP A C 1
ATOM 1251 O O . TRP A 1 157 ? -0.627 2.306 -14.007 1.00 98.44 157 TRP A O 1
ATOM 1261 N N . ASN A 1 158 ? 1.019 3.817 -13.750 1.00 98.38 158 ASN A N 1
ATOM 1262 C CA . ASN A 1 158 ? 1.544 3.759 -15.105 1.00 98.38 158 ASN A CA 1
ATOM 1263 C C . ASN A 1 158 ? 2.637 2.695 -15.197 1.00 98.38 158 ASN A C 1
ATOM 1265 O O . ASN A 1 158 ? 3.461 2.560 -14.288 1.00 98.38 158 ASN A O 1
ATOM 1269 N N . LYS A 1 159 ? 2.666 1.975 -16.321 1.00 97.75 159 LYS A N 1
ATOM 1270 C CA . LYS A 1 159 ? 3.613 0.891 -16.593 1.00 97.75 159 LYS A CA 1
ATOM 1271 C C . LYS A 1 159 ? 4.156 1.038 -18.010 1.00 97.75 159 LYS A C 1
ATOM 1273 O O . LYS A 1 159 ? 3.410 1.419 -18.907 1.00 97.75 159 LYS A O 1
ATOM 1278 N N . ALA A 1 160 ? 5.427 0.727 -18.210 1.00 97.56 160 ALA A N 1
ATOM 1279 C CA . ALA A 1 160 ? 6.025 0.601 -19.531 1.00 97.56 160 ALA A CA 1
ATOM 1280 C C . ALA A 1 160 ? 7.042 -0.539 -19.516 1.00 97.56 160 ALA A C 1
ATOM 1282 O O . ALA A 1 160 ? 7.944 -0.559 -18.680 1.00 97.56 160 ALA A O 1
ATOM 1283 N N . GLN A 1 161 ? 6.900 -1.485 -20.437 1.00 97.00 161 GLN A N 1
ATOM 1284 C CA . GLN A 1 161 ? 7.886 -2.534 -20.648 1.00 97.00 161 GLN A CA 1
ATOM 1285 C C . GLN A 1 161 ? 8.861 -2.071 -21.731 1.00 97.00 161 GLN A C 1
ATOM 1287 O O . GLN A 1 161 ? 8.458 -1.830 -22.864 1.00 97.00 161 GLN A O 1
ATOM 1292 N N . ILE A 1 162 ? 10.131 -1.913 -21.364 1.00 96.50 162 ILE A N 1
ATOM 1293 C CA . ILE A 1 162 ? 11.182 -1.408 -22.260 1.00 96.50 162 ILE A CA 1
ATOM 1294 C C . ILE A 1 162 ? 11.881 -2.570 -22.962 1.00 96.50 162 ILE A C 1
ATOM 1296 O O . ILE A 1 162 ? 12.130 -2.543 -24.162 1.00 96.50 162 ILE A O 1
ATOM 1300 N N . TYR A 1 163 ? 12.166 -3.610 -22.182 1.00 94.62 163 TYR A N 1
ATOM 1301 C CA . TYR A 1 163 ? 12.709 -4.887 -22.624 1.00 94.62 163 TYR A CA 1
ATOM 1302 C C . TYR A 1 163 ? 11.977 -6.016 -21.899 1.00 94.62 163 TYR A C 1
ATOM 1304 O O . TYR A 1 163 ? 11.356 -5.764 -20.863 1.00 94.62 163 TYR A O 1
ATOM 1312 N N . PRO A 1 164 ? 12.095 -7.277 -22.357 1.00 94.06 164 PRO A N 1
ATOM 1313 C CA . PRO A 1 164 ? 11.461 -8.415 -21.692 1.00 94.06 164 PRO A CA 1
ATOM 1314 C C . PRO A 1 164 ? 11.758 -8.524 -20.187 1.00 94.06 164 PRO A C 1
ATOM 1316 O O . PRO A 1 164 ? 10.919 -9.003 -19.435 1.00 94.06 164 PRO A O 1
ATOM 1319 N N . TYR A 1 165 ? 12.914 -8.021 -19.739 1.00 94.19 165 TYR A N 1
ATOM 1320 C CA . TYR A 1 165 ? 13.337 -8.029 -18.339 1.00 94.19 165 TYR A CA 1
ATOM 1321 C C . TYR A 1 165 ? 13.318 -6.652 -17.648 1.00 94.19 165 TYR A C 1
ATOM 1323 O O . TYR A 1 165 ? 13.642 -6.586 -16.460 1.00 94.19 165 TYR A O 1
ATOM 1331 N N . LEU A 1 166 ? 12.990 -5.562 -18.356 1.00 96.38 166 LEU A N 1
ATOM 1332 C CA . LEU A 1 166 ? 13.138 -4.185 -17.869 1.00 96.38 166 LEU A CA 1
ATOM 1333 C C . LEU A 1 166 ? 11.812 -3.423 -17.932 1.00 96.38 166 LEU A C 1
ATOM 1335 O O . LEU A 1 166 ? 11.283 -3.167 -19.016 1.00 96.38 166 LEU A O 1
ATOM 1339 N N . PHE A 1 167 ? 11.315 -3.016 -16.767 1.00 98.12 167 PHE A N 1
ATOM 1340 C CA . PHE A 1 167 ? 10.003 -2.393 -16.609 1.00 98.12 167 PHE A CA 1
ATOM 1341 C C . PHE A 1 167 ? 10.128 -1.054 -15.901 1.00 98.12 167 PHE A C 1
ATOM 1343 O O . PHE A 1 167 ? 10.828 -0.945 -14.899 1.00 98.12 167 PHE A O 1
ATOM 1350 N N . HIS A 1 168 ? 9.423 -0.038 -16.383 1.00 98.50 168 HIS A N 1
ATOM 1351 C CA . HIS A 1 168 ? 9.238 1.222 -15.676 1.00 98.50 168 HIS A CA 1
ATOM 1352 C C . HIS A 1 168 ? 7.842 1.229 -15.066 1.00 98.50 168 HIS A C 1
ATOM 1354 O O . HIS A 1 168 ? 6.855 0.996 -15.764 1.00 98.50 168 HIS A O 1
ATOM 1360 N N . ILE A 1 169 ? 7.749 1.521 -13.773 1.00 98.50 169 ILE A N 1
ATOM 1361 C CA . ILE A 1 169 ? 6.481 1.673 -13.063 1.00 98.50 169 ILE A CA 1
ATOM 1362 C C . ILE A 1 169 ? 6.487 2.967 -12.252 1.00 98.50 169 ILE A C 1
ATOM 1364 O O . ILE A 1 169 ? 7.512 3.377 -11.704 1.00 98.50 169 ILE A O 1
ATOM 1368 N N . ARG A 1 170 ? 5.338 3.636 -12.184 1.00 98.12 170 ARG A N 1
ATOM 1369 C CA . ARG A 1 170 ? 5.134 4.794 -11.306 1.00 98.12 170 ARG A CA 1
ATOM 1370 C C . ARG A 1 170 ? 3.667 4.952 -10.960 1.00 98.12 170 ARG A C 1
ATOM 1372 O O . ARG A 1 170 ? 2.809 4.712 -11.807 1.00 98.12 170 ARG A O 1
ATOM 1379 N N . LEU A 1 171 ? 3.388 5.447 -9.764 1.00 98.06 171 LEU A N 1
ATOM 1380 C CA . LEU A 1 171 ? 2.074 5.995 -9.453 1.00 98.06 171 LEU A CA 1
ATOM 1381 C C . LEU A 1 171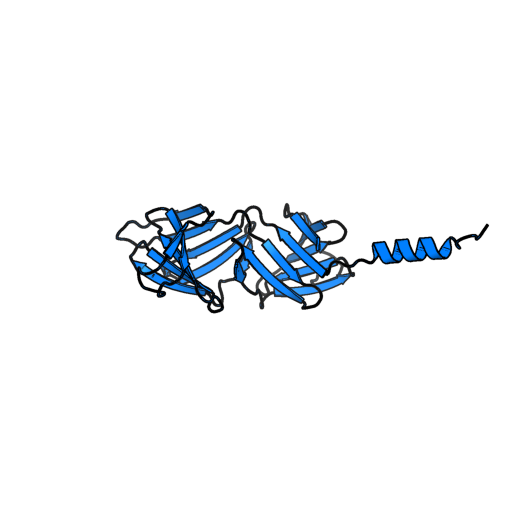 ? 1.812 7.220 -10.348 1.00 98.06 171 LEU A C 1
ATOM 1383 O O . LEU A 1 171 ? 2.726 8.009 -10.590 1.00 98.06 171 LEU A O 1
ATOM 1387 N N . ALA A 1 172 ? 0.589 7.407 -10.848 1.00 97.56 172 ALA A N 1
ATOM 1388 C CA . ALA A 1 172 ? 0.266 8.498 -11.775 1.00 97.56 172 ALA A CA 1
ATOM 1389 C C . ALA A 1 172 ? 0.518 9.897 -11.190 1.00 97.56 172 ALA A C 1
ATOM 1391 O O . ALA A 1 172 ? 0.824 10.829 -11.932 1.00 97.56 172 ALA A O 1
ATOM 1392 N N . THR A 1 173 ? 0.431 10.046 -9.867 1.00 96.75 173 THR A N 1
ATOM 1393 C CA . THR A 1 173 ? 0.703 11.312 -9.176 1.00 96.75 173 THR A CA 1
ATOM 1394 C C . THR A 1 173 ? 2.191 11.582 -8.956 1.00 96.75 173 THR A C 1
ATOM 1396 O O . THR A 1 173 ? 2.548 12.700 -8.585 1.00 96.75 173 THR A O 1
ATOM 1399 N N . TRP A 1 174 ? 3.077 10.601 -9.162 1.00 97.38 174 TRP A N 1
ATOM 1400 C CA . TRP A 1 174 ? 4.515 10.812 -9.011 1.00 97.38 174 TRP A CA 1
ATOM 1401 C C . TRP A 1 174 ? 5.050 11.694 -10.138 1.00 97.38 174 TRP A C 1
ATOM 1403 O O . TRP A 1 174 ? 4.896 11.389 -11.321 1.00 97.38 174 TRP A O 1
ATOM 1413 N N . GLN A 1 175 ? 5.724 12.776 -9.751 1.00 94.44 175 GLN A N 1
ATOM 1414 C CA . GLN A 1 175 ? 6.331 13.738 -10.666 1.00 94.44 175 GLN A CA 1
ATOM 1415 C C . GLN A 1 175 ? 7.854 13.685 -10.570 1.00 94.44 175 GLN A C 1
ATOM 1417 O O . GLN A 1 175 ? 8.415 13.576 -9.481 1.00 94.44 175 GLN A O 1
ATOM 1422 N N . GLY A 1 176 ? 8.527 13.765 -11.719 1.00 94.38 176 GLY A N 1
ATOM 1423 C CA . GLY A 1 176 ? 9.989 13.850 -11.798 1.00 94.38 176 GLY A CA 1
ATOM 1424 C C . GLY A 1 176 ? 10.756 12.559 -11.487 1.00 94.38 176 GLY A C 1
ATOM 1425 O O . GLY A 1 176 ? 11.985 12.574 -11.544 1.00 94.38 176 GLY A O 1
ATOM 1426 N N . PHE A 1 177 ? 10.075 11.446 -11.184 1.00 97.31 177 PHE A N 1
ATOM 1427 C CA . PHE A 1 177 ? 10.723 10.149 -10.980 1.00 97.31 177 PHE A CA 1
ATOM 1428 C C . PHE A 1 177 ? 9.828 8.953 -11.334 1.00 97.31 177 PHE A C 1
ATOM 1430 O O . PHE A 1 177 ? 8.608 9.077 -11.464 1.00 97.31 177 PHE A O 1
ATOM 1437 N N . TYR A 1 178 ? 10.453 7.788 -11.488 1.00 98.25 178 TYR A N 1
ATOM 1438 C CA . TYR A 1 178 ? 9.799 6.485 -11.600 1.00 98.25 178 TYR A CA 1
ATOM 1439 C C . TYR A 1 178 ? 10.725 5.379 -11.091 1.00 98.25 178 TYR A C 1
ATOM 1441 O O . TYR A 1 178 ? 11.913 5.603 -10.851 1.00 98.25 178 TYR A O 1
ATOM 1449 N N . TRP A 1 179 ? 10.181 4.180 -10.915 1.00 98.31 179 TRP A N 1
ATOM 1450 C CA . TRP A 1 179 ? 10.967 3.002 -10.579 1.00 98.31 179 TRP A CA 1
ATOM 1451 C C . TRP A 1 179 ? 11.234 2.164 -11.822 1.00 98.31 179 TRP A C 1
ATOM 1453 O O . TRP A 1 179 ? 10.315 1.850 -12.576 1.00 98.31 179 TRP A O 1
ATOM 1463 N N . GLN A 1 180 ? 12.493 1.792 -12.017 1.00 98.38 180 GLN A N 1
ATOM 1464 C CA . GLN A 1 180 ? 12.938 0.825 -13.005 1.00 98.38 180 GLN A CA 1
ATOM 1465 C C . GLN A 1 180 ? 13.179 -0.514 -12.307 1.00 98.38 180 GLN A C 1
ATOM 1467 O O . GLN A 1 180 ? 14.053 -0.632 -11.448 1.00 98.38 180 GLN A O 1
ATOM 1472 N N . VAL A 1 181 ? 12.416 -1.524 -12.702 1.00 98.25 181 VAL A N 1
ATOM 1473 C CA . VAL A 1 181 ? 12.531 -2.901 -12.229 1.00 98.25 181 VAL A CA 1
ATOM 1474 C C . VAL A 1 181 ? 13.302 -3.701 -13.270 1.00 98.25 181 VAL A C 1
ATOM 1476 O O . VAL A 1 181 ? 12.851 -3.838 -14.409 1.00 98.25 181 VAL A O 1
ATOM 1479 N N . ASN A 1 182 ? 14.452 -4.248 -12.885 1.00 96.94 182 ASN A N 1
ATOM 1480 C CA . ASN A 1 182 ? 15.190 -5.205 -13.698 1.00 96.94 182 ASN A CA 1
ATOM 1481 C C . ASN A 1 182 ? 14.995 -6.610 -13.123 1.00 96.94 182 ASN A C 1
ATOM 1483 O O . ASN A 1 182 ? 15.563 -6.956 -12.090 1.00 96.94 182 ASN A O 1
ATOM 1487 N N . THR A 1 183 ? 14.191 -7.428 -13.796 1.00 96.38 183 THR A N 1
ATOM 1488 C CA . THR A 1 183 ? 13.855 -8.791 -13.348 1.00 96.38 183 THR A CA 1
ATOM 1489 C C . THR A 1 183 ? 14.995 -9.787 -13.555 1.00 96.38 183 THR A C 1
ATOM 1491 O O . THR A 1 183 ? 15.132 -10.716 -12.766 1.00 96.38 183 THR A O 1
ATOM 1494 N N . SER A 1 184 ? 15.863 -9.565 -14.550 1.00 93.88 184 SER A N 1
ATOM 1495 C CA . SER A 1 184 ? 17.045 -10.403 -14.795 1.00 93.88 184 SER A CA 1
ATOM 1496 C C . SER A 1 184 ? 18.104 -10.212 -13.706 1.00 93.88 184 SER A C 1
ATOM 1498 O O . SER A 1 184 ? 18.664 -11.185 -13.207 1.00 93.88 184 SER A O 1
ATOM 1500 N N . ARG A 1 185 ? 18.338 -8.960 -13.295 1.00 94.62 185 ARG A N 1
ATOM 1501 C CA . ARG A 1 185 ? 19.292 -8.614 -12.227 1.00 94.62 185 ARG A CA 1
ATOM 1502 C C . ARG A 1 185 ? 18.681 -8.639 -10.828 1.00 94.62 185 ARG A C 1
ATOM 1504 O O . ARG A 1 185 ? 19.418 -8.603 -9.854 1.00 94.62 185 ARG A O 1
ATOM 1511 N N . LYS A 1 186 ? 17.350 -8.727 -10.732 1.00 96.94 186 LYS A N 1
ATOM 1512 C CA . LYS A 1 186 ? 16.578 -8.628 -9.483 1.00 96.94 186 LYS A CA 1
ATOM 1513 C C . LYS A 1 186 ? 16.868 -7.331 -8.719 1.00 96.94 186 LYS A C 1
ATOM 1515 O O . LYS A 1 186 ? 17.017 -7.325 -7.500 1.00 96.94 186 LYS A O 1
ATOM 1520 N N . GLU A 1 187 ? 16.900 -6.226 -9.455 1.00 96.88 187 GLU A N 1
ATOM 1521 C CA . GLU A 1 187 ? 17.232 -4.898 -8.938 1.00 96.88 187 GLU A CA 1
ATOM 1522 C C . GLU A 1 187 ? 16.085 -3.911 -9.147 1.00 96.88 187 GLU A C 1
ATOM 1524 O O . GLU A 1 187 ? 15.378 -3.949 -10.161 1.00 96.88 187 GLU A O 1
ATOM 1529 N N . LEU A 1 188 ? 15.945 -2.990 -8.194 1.00 98.06 188 LEU A N 1
ATOM 1530 C CA . LEU A 1 188 ? 15.050 -1.846 -8.277 1.00 98.06 188 LEU A CA 1
ATOM 1531 C C . LEU A 1 188 ? 15.866 -0.554 -8.230 1.00 98.06 188 LEU A C 1
ATOM 1533 O O . LEU A 1 188 ? 16.650 -0.337 -7.306 1.00 98.06 188 LEU A O 1
ATOM 1537 N N . VAL A 1 189 ? 15.652 0.322 -9.205 1.00 97.62 189 VAL A N 1
ATOM 1538 C CA . VAL A 1 189 ? 16.336 1.615 -9.305 1.00 97.62 189 VAL A CA 1
ATOM 1539 C C . VAL A 1 189 ? 15.301 2.733 -9.361 1.00 97.62 189 VAL A C 1
ATOM 1541 O O . VAL A 1 189 ? 14.374 2.685 -10.165 1.00 97.62 189 VAL A O 1
ATOM 1544 N N . GLU A 1 190 ? 15.452 3.761 -8.530 1.00 97.81 190 GLU A N 1
ATOM 1545 C CA . GLU A 1 190 ? 14.757 5.037 -8.703 1.00 97.81 190 GLU A CA 1
ATOM 1546 C C . GLU A 1 190 ? 15.481 5.846 -9.783 1.00 97.81 190 GLU A C 1
ATOM 1548 O O . GLU A 1 190 ? 16.680 6.110 -9.667 1.00 97.81 190 GLU A O 1
ATOM 1553 N N . ILE A 1 191 ? 14.753 6.244 -10.826 1.00 98.00 191 ILE A N 1
ATOM 1554 C CA . ILE A 1 191 ? 15.259 7.124 -11.880 1.00 98.00 191 ILE A CA 1
ATOM 1555 C C . ILE A 1 191 ? 14.576 8.480 -11.748 1.00 98.00 191 ILE A C 1
ATOM 1557 O O . ILE A 1 191 ? 13.346 8.565 -11.744 1.00 98.00 191 ILE A O 1
ATOM 1561 N N . ARG A 1 192 ? 15.374 9.547 -11.658 1.00 97.56 192 ARG A N 1
ATOM 1562 C CA . ARG A 1 192 ? 14.916 10.945 -11.594 1.00 97.56 192 ARG A CA 1
ATOM 1563 C C . ARG A 1 192 ? 15.306 11.707 -12.841 1.00 97.56 192 ARG A C 1
ATOM 1565 O O . ARG A 1 192 ? 16.396 11.493 -13.352 1.00 97.56 192 ARG A O 1
ATOM 1572 N N . ASN A 1 193 ? 14.453 12.624 -13.295 1.00 95.50 193 ASN A N 1
ATOM 1573 C CA . ASN A 1 193 ? 14.690 13.444 -14.496 1.00 95.50 193 ASN A CA 1
ATOM 1574 C C . ASN A 1 193 ? 14.964 12.625 -15.780 1.00 95.50 193 ASN A C 1
ATOM 1576 O O . ASN A 1 193 ? 15.523 13.148 -16.739 1.00 95.50 193 ASN A O 1
ATOM 1580 N N . GLY A 1 194 ? 14.599 11.340 -15.794 1.00 95.56 194 GLY A N 1
ATOM 1581 C CA . GLY A 1 194 ? 14.619 10.493 -16.984 1.00 95.56 194 GLY A CA 1
ATOM 1582 C C . GLY A 1 194 ? 13.263 10.494 -17.689 1.00 95.56 194 GLY A C 1
ATOM 1583 O O . GLY A 1 194 ? 12.252 10.927 -17.129 1.00 95.56 194 GLY A O 1
ATOM 1584 N N . THR A 1 195 ? 13.214 9.944 -18.900 1.00 96.00 195 THR A N 1
ATOM 1585 C CA . THR A 1 195 ? 11.955 9.809 -19.649 1.00 96.00 195 THR A CA 1
ATOM 1586 C C . THR A 1 195 ? 11.286 8.476 -19.320 1.00 96.00 195 THR A C 1
ATOM 1588 O O . THR A 1 195 ? 11.856 7.410 -19.537 1.00 96.00 195 THR A O 1
ATOM 1591 N N . PHE A 1 196 ? 10.069 8.511 -18.769 1.00 97.00 196 PHE A N 1
ATOM 1592 C CA . PHE A 1 196 ? 9.290 7.294 -18.516 1.00 97.00 196 PHE A CA 1
ATOM 1593 C C . PHE A 1 196 ? 8.986 6.580 -19.841 1.00 97.00 196 PHE A C 1
ATOM 1595 O O . PHE A 1 196 ? 8.543 7.228 -20.785 1.00 97.00 196 PHE A O 1
ATOM 1602 N N . GLY A 1 197 ? 9.194 5.262 -19.916 1.00 96.62 197 GLY A N 1
ATOM 1603 C CA . GLY A 1 197 ? 9.015 4.517 -21.167 1.00 96.62 197 GLY A CA 1
ATOM 1604 C C . GLY A 1 197 ? 10.221 4.519 -22.119 1.00 96.62 197 GLY A C 1
ATOM 1605 O O . GLY A 1 197 ? 10.103 3.973 -23.210 1.00 96.62 197 GLY A O 1
ATOM 1606 N N . ALA A 1 198 ? 11.371 5.086 -21.737 1.00 94.94 198 ALA A N 1
ATOM 1607 C CA . ALA A 1 198 ? 12.582 5.102 -22.562 1.00 94.94 198 ALA A CA 1
ATOM 1608 C C . ALA A 1 198 ? 13.843 4.787 -21.741 1.00 94.94 198 ALA A C 1
ATOM 1610 O O . ALA A 1 198 ? 13.884 5.035 -20.542 1.00 94.94 198 ALA A O 1
ATOM 1611 N N . ILE A 1 199 ? 14.892 4.279 -22.396 1.00 89.19 199 ILE A N 1
ATOM 1612 C CA . ILE A 1 199 ? 16.174 3.902 -21.756 1.00 89.19 199 ILE A CA 1
ATOM 1613 C C . ILE A 1 199 ? 17.000 5.133 -21.345 1.00 89.19 199 ILE A C 1
ATOM 1615 O O . ILE A 1 199 ? 17.870 5.045 -20.484 1.00 89.19 199 ILE A O 1
ATOM 1619 N N . ALA A 1 200 ? 16.777 6.277 -21.992 1.00 77.19 200 ALA A N 1
ATOM 1620 C CA . ALA A 1 200 ? 17.706 7.396 -21.936 1.00 77.19 200 ALA A CA 1
ATOM 1621 C C . ALA A 1 200 ? 17.459 8.360 -20.761 1.00 77.19 200 ALA A C 1
ATOM 1623 O O . ALA A 1 200 ? 16.361 8.902 -20.588 1.00 77.19 200 ALA A O 1
ATOM 1624 N N . GLY A 1 201 ? 18.558 8.665 -20.063 1.00 85.31 201 GLY A N 1
ATOM 1625 C CA . GLY A 1 201 ? 18.727 9.836 -19.206 1.00 85.31 201 GLY A CA 1
ATOM 1626 C C . GLY A 1 201 ? 18.309 9.666 -17.745 1.00 85.31 201 GLY A C 1
ATOM 1627 O O . GLY A 1 201 ? 17.708 8.674 -17.344 1.00 85.31 201 GLY A O 1
ATOM 1628 N N . GLY A 1 202 ? 18.608 10.699 -16.959 1.00 94.00 202 GLY A N 1
ATOM 1629 C CA . GLY A 1 202 ? 18.254 10.790 -15.547 1.00 94.00 202 GLY A CA 1
ATOM 1630 C C . GLY A 1 202 ? 19.356 10.361 -14.578 1.00 94.00 202 GLY A C 1
ATOM 1631 O O . GLY A 1 202 ? 20.419 9.875 -14.958 1.00 94.00 202 GLY A O 1
ATOM 1632 N N . THR A 1 203 ? 19.099 10.583 -13.291 1.00 96.94 203 THR A N 1
ATOM 1633 C CA . THR A 1 203 ? 19.954 10.136 -12.187 1.00 96.94 203 THR A CA 1
ATOM 1634 C C . THR A 1 203 ? 19.394 8.847 -11.609 1.00 96.94 203 THR A C 1
ATOM 1636 O O . THR A 1 203 ? 18.194 8.757 -11.349 1.00 96.94 203 THR A O 1
ATOM 1639 N N . HIS A 1 204 ? 20.273 7.874 -11.382 1.00 97.00 204 HIS A N 1
ATOM 1640 C CA . HIS A 1 204 ? 19.924 6.536 -10.924 1.00 97.00 204 HIS A CA 1
ATOM 1641 C C . HIS A 1 204 ? 20.302 6.368 -9.453 1.00 97.00 204 HIS A C 1
ATOM 1643 O O . HIS A 1 204 ? 21.413 6.712 -9.051 1.00 97.00 204 HIS A O 1
ATOM 1649 N N . SER A 1 205 ? 19.392 5.812 -8.660 1.00 97.06 205 SER A N 1
ATOM 1650 C CA . SER A 1 205 ? 19.649 5.433 -7.272 1.00 97.06 205 SER A CA 1
ATOM 1651 C C . SER A 1 205 ? 19.061 4.055 -6.996 1.00 97.06 205 SER A C 1
ATOM 1653 O O . SER A 1 205 ? 17.852 3.857 -7.109 1.00 97.06 205 SER A O 1
ATOM 1655 N N . THR A 1 206 ? 19.912 3.083 -6.677 1.00 96.81 206 THR A N 1
ATOM 1656 C CA . THR A 1 206 ? 19.461 1.734 -6.323 1.00 96.81 206 THR A CA 1
ATOM 1657 C C . THR A 1 206 ? 18.702 1.774 -5.004 1.00 96.81 206 THR A C 1
ATOM 1659 O O . THR A 1 206 ? 19.180 2.329 -4.014 1.00 96.81 206 THR A O 1
ATOM 1662 N N . LEU A 1 207 ? 17.519 1.165 -4.983 1.00 96.12 207 LEU A N 1
ATOM 1663 C CA . LEU A 1 207 ? 16.702 1.059 -3.783 1.00 96.12 207 LEU A CA 1
ATOM 1664 C C . LEU A 1 207 ? 16.984 -0.271 -3.071 1.00 96.12 207 LEU A C 1
ATOM 1666 O O . LEU A 1 207 ? 17.076 -1.304 -3.736 1.00 96.12 207 LEU A O 1
ATOM 1670 N N . PRO A 1 208 ? 17.061 -0.291 -1.727 1.00 95.44 208 PRO A N 1
ATOM 1671 C CA . PRO A 1 208 ? 17.265 -1.510 -0.946 1.00 95.44 208 PRO A CA 1
ATOM 1672 C C . PRO A 1 208 ? 15.956 -2.311 -0.810 1.00 95.44 208 PRO A C 1
ATOM 1674 O O . PRO A 1 208 ? 15.508 -2.619 0.291 1.00 95.44 208 PRO A O 1
ATOM 1677 N N . ILE A 1 209 ? 15.307 -2.601 -1.938 1.00 96.88 209 ILE A N 1
ATOM 1678 C CA . ILE A 1 209 ? 14.037 -3.326 -2.035 1.00 96.88 209 ILE A CA 1
ATOM 1679 C C . ILE A 1 209 ? 14.296 -4.597 -2.837 1.00 96.88 209 ILE A C 1
ATOM 1681 O O . ILE A 1 209 ? 14.772 -4.542 -3.970 1.00 96.88 209 ILE A O 1
ATOM 1685 N N . SER A 1 210 ? 13.983 -5.750 -2.246 1.00 96.25 210 SER A N 1
ATOM 1686 C CA . SER A 1 210 ? 14.227 -7.043 -2.886 1.00 96.25 210 SER A CA 1
ATOM 1687 C C . SER A 1 210 ? 13.237 -7.284 -4.024 1.00 96.25 210 SER A C 1
ATOM 1689 O O . SER A 1 210 ? 12.022 -7.194 -3.824 1.00 96.25 210 SER A O 1
ATOM 1691 N N . VAL A 1 211 ? 13.760 -7.639 -5.202 1.00 97.94 211 VAL A N 1
ATOM 1692 C CA . VAL A 1 211 ? 12.963 -8.063 -6.356 1.00 97.94 211 VAL A CA 1
ATOM 1693 C C . VAL A 1 211 ? 12.965 -9.585 -6.448 1.00 97.94 211 VAL A C 1
ATOM 1695 O O . VAL A 1 211 ? 14.012 -10.232 -6.473 1.00 97.94 211 VAL A O 1
ATOM 1698 N N . THR A 1 212 ? 11.777 -10.170 -6.533 1.00 97.19 212 THR A N 1
ATOM 1699 C CA . THR A 1 212 ? 11.590 -11.613 -6.749 1.00 97.19 212 THR A CA 1
ATOM 1700 C C . THR A 1 212 ? 10.753 -11.841 -7.998 1.00 97.19 212 THR A C 1
ATOM 1702 O O . THR A 1 212 ? 9.896 -11.024 -8.320 1.00 97.19 212 THR A O 1
ATOM 1705 N N . THR A 1 213 ? 11.021 -12.924 -8.718 1.00 95.00 213 THR A N 1
ATOM 1706 C CA . THR A 1 213 ? 10.362 -13.283 -9.983 1.00 95.00 213 THR A CA 1
ATOM 1707 C C . THR A 1 213 ? 9.704 -14.650 -9.844 1.00 95.00 213 THR A C 1
ATOM 1709 O O . THR A 1 213 ? 10.276 -15.518 -9.179 1.00 95.00 213 THR A O 1
ATOM 1712 N N . GLN A 1 214 ? 8.531 -14.834 -10.452 1.00 88.69 214 GLN A N 1
ATOM 1713 C CA . GLN A 1 214 ? 7.796 -16.107 -10.484 1.00 88.69 214 GLN A CA 1
ATOM 1714 C C . GLN A 1 214 ? 7.494 -16.518 -11.917 1.00 88.69 214 GLN A C 1
ATOM 1716 O O . GLN A 1 214 ? 7.161 -15.620 -12.729 1.00 88.69 214 GLN A O 1
#

Foldseek 3Di:
DDPPPPVVVVVVVVVVVPPQFQKKKWWAQWWKWKAFVVVRWIFIDGPPDTLDRQPQKDWDDLAQQWIWIDRVPDPQWIWIGGNQVQWIWIFGPADGSDPDGDTDTAPWGKDFADDHRHHHTRMIMTIARGWMWMARPVVRWIFTDGSPDTRDRLPQKDKADQDSQWIWIDRVPDPQWIWIQGNVVQWIWIFGNDDHNDPDDGDIDTDPIGMDGD